Protein AF-L2GMK0-F1 (afdb_monomer_lite)

Foldseek 3Di:
DDDPPPPPVPDDPVRVVVVVVVVQCLPCVNPDPLVVLQVLLNDDLCSLLVNPVCLLHQDPPVSLVVSLVVSLVVQPCVNVVNRCSSNVSSVLSSVQNVDPVSVLQSLLSPQDLDADDLDADDQVRLLVVLQVVVVSQCSFFPDPPQDTPPPDPVSNLVCLVVTDGNHFQDDSCLVRVDDPVVNVVVCVVCVVVRVVVVVVSNVSSVVSSVSSCVRHPVNVVVVVVDDDQDPVNVVLLVVQCVVQVPPPCSLVVSQVVSCVVVVDNDDSVNSVVVVVVVVD

InterPro domains:
  IPR036869 Chaperone J-domain superfamily [G3DSA:1.10.287.110] (39-109)
  IPR036869 Chaperone J-domain superfamily [SSF46565] (40-136)
  IPR044634 J-protein Zuotin/DnaJC2 [PTHR43999] (29-223)
  IPR054076 Zuotin-like, zuotin homology domain [PF21884] (125-220)

pLDDT: mean 87.78, std 11.34, range [30.17, 97.5]

Radius of gyration: 28.59 Å; chains: 1; bounding box: 66×34×87 Å

Secondary structure (DSSP, 8-state):
-------GGG--HHHHHHHHHHHHHT-HHHHS-HHHHH-GGGS-HHHHHT-GGGTTSPPPHHHHHHHHHHHHHHH-GGGTTT--HHHHHHHHHHHHHH-HHHHHHHHHHS---PPPPSS---HHHHHHHHHHHHHHHHTTBSSSSPPPTTS-HHHHHHHHHT--B------HHHHHTS-HHHHHHHHHHTHHHHHHHHHHHHHHHHHHHHHHHHH-HHHHHHHSS--PPPHHHHHHHHHHHHHHTTSTTHHHHHHHHHHHHH-----HHHHHHHHHHTT-

Structure (mmCIF, N/CA/C/O backbone):
data_AF-L2GMK0-F1
#
_entry.id   AF-L2GMK0-F1
#
loop_
_atom_site.group_PDB
_atom_site.id
_atom_site.type_symbol
_atom_site.label_atom_id
_atom_site.label_alt_id
_atom_site.label_comp_id
_atom_site.label_asym_id
_atom_site.label_entity_id
_atom_site.label_seq_id
_atom_site.pdbx_PDB_ins_code
_atom_site.Cartn_x
_atom_site.Cartn_y
_atom_site.Cartn_z
_atom_site.occupancy
_atom_site.B_iso_or_equiv
_atom_site.auth_seq_id
_atom_site.auth_comp_id
_atom_site.auth_asym_id
_atom_site.auth_atom_id
_atom_site.pdbx_PDB_model_num
ATOM 1 N N . MET A 1 1 ? -12.214 -17.249 -12.521 1.00 31.91 1 MET A N 1
ATOM 2 C CA . MET A 1 1 ? -13.225 -17.095 -13.590 1.00 31.91 1 MET A CA 1
ATOM 3 C C . MET A 1 1 ? -12.505 -16.696 -14.863 1.00 31.91 1 MET A C 1
ATOM 5 O O . MET A 1 1 ? -11.912 -15.628 -14.902 1.00 31.91 1 MET A O 1
ATOM 9 N N . PHE A 1 2 ? -12.473 -17.593 -15.845 1.00 30.17 2 PHE A N 1
ATOM 10 C CA . PHE A 1 2 ? -11.811 -17.380 -17.129 1.00 30.17 2 PHE A CA 1
ATOM 11 C C . PHE A 1 2 ? -12.516 -16.257 -17.895 1.00 30.17 2 PHE A C 1
ATOM 13 O O . PHE A 1 2 ? -13.692 -16.379 -18.238 1.00 30.17 2 PHE A O 1
ATOM 20 N N . THR A 1 3 ? -11.812 -15.159 -18.161 1.00 33.34 3 THR A N 1
ATOM 21 C CA . THR A 1 3 ? -12.239 -14.176 -19.154 1.00 33.34 3 THR A CA 1
ATOM 22 C C . THR A 1 3 ? -12.267 -14.884 -20.506 1.00 33.34 3 THR A C 1
ATOM 24 O O . THR A 1 3 ? -11.229 -15.263 -21.045 1.00 33.34 3 THR A O 1
ATOM 27 N N . LYS A 1 4 ? -13.468 -15.138 -21.043 1.00 38.06 4 LYS A N 1
ATOM 28 C CA . LYS A 1 4 ? -13.624 -15.616 -22.420 1.00 38.06 4 LYS A CA 1
ATOM 29 C C . LYS A 1 4 ? -12.922 -14.608 -23.327 1.00 38.06 4 LYS A C 1
ATOM 31 O O . LYS A 1 4 ? -13.335 -13.453 -23.392 1.00 38.06 4 LYS A O 1
ATOM 36 N N . ILE A 1 5 ? -11.847 -15.032 -23.985 1.00 49.62 5 ILE A N 1
ATOM 37 C CA . ILE A 1 5 ? -11.197 -14.246 -25.030 1.00 49.62 5 ILE A CA 1
ATOM 38 C C . ILE A 1 5 ? -12.218 -14.160 -26.163 1.00 49.62 5 ILE A C 1
ATOM 40 O O . ILE A 1 5 ? -12.456 -15.144 -26.859 1.00 49.62 5 ILE A O 1
ATOM 44 N N . ILE A 1 6 ? -12.897 -13.019 -26.278 1.00 55.75 6 ILE A N 1
ATOM 45 C CA . ILE A 1 6 ? -13.843 -12.764 -27.362 1.00 55.75 6 ILE A CA 1
ATOM 46 C C . ILE A 1 6 ? -13.018 -12.702 -28.658 1.00 55.75 6 ILE A C 1
ATOM 48 O O . ILE A 1 6 ? -12.081 -11.902 -28.725 1.00 55.75 6 ILE A O 1
ATOM 52 N N . PRO A 1 7 ? -13.315 -13.538 -29.671 1.00 64.25 7 PRO A N 1
ATOM 53 C CA . PRO A 1 7 ? -12.694 -13.445 -30.986 1.00 64.25 7 PRO A CA 1
ATOM 54 C C . PRO A 1 7 ? -12.747 -12.010 -31.510 1.00 64.25 7 PRO A C 1
ATOM 56 O O . PRO A 1 7 ? -13.797 -11.372 -31.464 1.00 64.25 7 PRO A O 1
ATOM 59 N N . THR A 1 8 ? -11.639 -11.504 -32.051 1.00 60.53 8 THR A N 1
ATOM 60 C CA . THR A 1 8 ? -11.534 -10.127 -32.568 1.00 60.53 8 THR A CA 1
ATOM 61 C C . THR A 1 8 ? -12.573 -9.817 -33.652 1.00 60.53 8 THR A C 1
ATOM 63 O O . THR A 1 8 ? -12.930 -8.660 -33.843 1.00 60.53 8 THR A O 1
ATOM 66 N N . SER A 1 9 ? -13.085 -10.851 -34.329 1.00 65.44 9 SER A N 1
ATOM 67 C CA . SER A 1 9 ? -14.166 -10.791 -35.320 1.00 65.44 9 SER A CA 1
ATOM 68 C C . SER A 1 9 ? -15.553 -10.489 -34.737 1.00 65.44 9 SER A C 1
ATOM 70 O O . SER A 1 9 ? -16.452 -10.135 -35.493 1.00 65.44 9 SER A O 1
ATOM 72 N N . LEU A 1 10 ? -15.737 -10.620 -33.420 1.00 72.00 10 LEU A N 1
ATOM 73 C CA . LEU A 1 10 ? -16.997 -10.368 -32.709 1.00 72.00 10 LEU A CA 1
ATOM 74 C C . LEU A 1 10 ? -17.005 -9.028 -31.955 1.00 72.00 10 LEU A C 1
ATOM 76 O O . LEU A 1 10 ? -17.992 -8.702 -31.300 1.00 72.00 10 LEU A O 1
ATOM 80 N N . LEU A 1 11 ? -15.918 -8.252 -32.025 1.00 76.38 11 LEU A N 1
ATOM 81 C CA . LEU A 1 11 ? -15.830 -6.937 -31.391 1.00 76.38 11 LEU A CA 1
ATOM 82 C C . LEU A 1 11 ? -16.476 -5.870 -32.276 1.00 76.38 11 LEU A C 1
ATOM 84 O O . LEU A 1 11 ? -16.219 -5.797 -33.480 1.00 76.38 11 LEU A O 1
ATOM 88 N N . THR A 1 12 ? -17.286 -4.998 -31.676 1.00 85.06 12 THR A N 1
ATOM 89 C CA . THR A 1 12 ? -17.845 -3.861 -32.410 1.00 85.06 12 THR A CA 1
ATOM 90 C C . THR A 1 12 ? -16.741 -2.857 -32.756 1.00 85.06 12 THR A C 1
ATOM 92 O O . THR A 1 12 ? -15.691 -2.802 -32.111 1.00 85.06 12 THR A O 1
ATOM 95 N N . LYS A 1 13 ? -16.986 -1.983 -33.744 1.00 83.50 13 LYS A N 1
ATOM 96 C CA . LYS A 1 13 ? -16.078 -0.855 -34.032 1.00 83.50 13 LYS A CA 1
ATOM 97 C C . LYS A 1 13 ? -15.822 0.005 -32.785 1.00 83.50 13 LYS A C 1
ATOM 99 O O . LYS A 1 13 ? -14.707 0.479 -32.597 1.00 83.50 13 LYS A O 1
ATOM 104 N N . SER A 1 14 ? -16.831 0.161 -31.922 1.00 87.12 14 SER A N 1
ATOM 105 C CA . SER A 1 14 ? -16.699 0.882 -30.651 1.00 87.12 14 SER A CA 1
ATOM 106 C C . SER A 1 14 ? -15.738 0.178 -29.692 1.00 87.12 14 SER A C 1
ATOM 108 O O . SER A 1 14 ? -14.890 0.833 -29.091 1.00 87.12 14 SER A O 1
ATOM 110 N N . ASP A 1 15 ? -15.818 -1.148 -29.577 1.00 84.69 15 ASP A N 1
ATOM 111 C CA . ASP A 1 15 ? -14.939 -1.920 -28.690 1.00 84.69 15 ASP A CA 1
ATOM 112 C C . ASP A 1 15 ? -13.487 -1.907 -29.174 1.00 84.69 15 ASP A C 1
ATOM 114 O O . ASP A 1 15 ? -12.564 -1.782 -28.369 1.00 84.69 15 ASP A O 1
ATOM 118 N N . LEU A 1 16 ? -13.277 -1.961 -30.493 1.00 83.69 16 LEU A N 1
ATOM 119 C CA . LEU A 1 16 ? -11.952 -1.819 -31.097 1.00 83.69 16 LEU A CA 1
ATOM 120 C C . LEU A 1 16 ? -11.352 -0.434 -30.831 1.00 83.69 16 LEU A C 1
ATOM 122 O O . LEU A 1 16 ? -10.174 -0.344 -30.489 1.00 83.69 16 LEU A O 1
ATOM 126 N N . GLU A 1 17 ? -12.142 0.637 -30.938 1.00 87.69 17 GLU A N 1
ATOM 127 C CA . GLU A 1 17 ? -11.671 1.984 -30.595 1.00 87.69 17 GLU A CA 1
ATOM 128 C C . GLU A 1 17 ? -11.370 2.131 -29.101 1.00 87.69 17 GLU A C 1
ATOM 130 O O . GLU A 1 17 ? -10.315 2.649 -28.739 1.00 87.69 17 GLU A O 1
ATOM 135 N N . LYS A 1 18 ? -12.208 1.579 -28.216 1.00 86.12 18 LYS A N 1
ATOM 136 C CA . LYS A 1 18 ? -11.912 1.540 -26.773 1.00 86.12 18 LYS A CA 1
ATOM 137 C C . LYS A 1 18 ? -10.612 0.790 -26.477 1.00 86.12 18 LYS A C 1
ATOM 139 O O . LYS A 1 18 ? -9.830 1.235 -25.639 1.00 86.12 18 LYS A O 1
ATOM 144 N N . ALA A 1 19 ? -10.351 -0.323 -27.164 1.00 83.12 19 ALA A N 1
ATOM 145 C CA . ALA A 1 19 ? -9.117 -1.090 -27.005 1.00 83.12 19 ALA A CA 1
ATOM 146 C C . ALA A 1 19 ? -7.882 -0.327 -27.520 1.00 83.12 19 ALA A C 1
ATOM 148 O O . ALA A 1 19 ? -6.832 -0.334 -26.874 1.00 83.12 19 ALA A O 1
ATOM 149 N N . LYS A 1 20 ? -7.999 0.375 -28.653 1.00 86.31 20 LYS A N 1
ATOM 150 C CA . LYS A 1 20 ? -6.931 1.254 -29.153 1.00 86.31 20 LYS A CA 1
ATOM 151 C C . LYS A 1 20 ? -6.647 2.386 -28.177 1.00 86.31 20 LYS A C 1
ATOM 153 O O . LYS A 1 20 ? -5.485 2.617 -27.853 1.00 86.31 20 LYS A O 1
ATOM 158 N N . GLU A 1 21 ? -7.687 3.037 -27.666 1.00 88.44 21 GLU A N 1
ATOM 159 C CA . GLU A 1 21 ? -7.552 4.109 -26.681 1.00 88.44 21 GLU A CA 1
ATOM 160 C C . GLU A 1 21 ? -6.896 3.605 -25.392 1.00 88.44 21 GLU A C 1
ATOM 162 O O . GLU A 1 21 ? -5.974 4.227 -24.861 1.00 88.44 21 GLU A O 1
ATOM 167 N N . PHE A 1 22 ? -7.302 2.417 -24.937 1.00 85.25 22 PHE A N 1
ATOM 168 C CA . PHE A 1 22 ? -6.691 1.725 -23.809 1.00 85.25 22 PHE A CA 1
ATOM 169 C C . PHE A 1 22 ? -5.188 1.493 -24.015 1.00 85.25 22 PHE A C 1
ATOM 171 O O . PHE A 1 22 ? -4.397 1.737 -23.107 1.00 85.25 22 PHE A O 1
ATOM 178 N N . HIS A 1 23 ? -4.763 1.049 -25.197 1.00 84.75 23 HIS A N 1
ATOM 179 C CA . HIS A 1 23 ? -3.339 0.864 -25.478 1.00 84.75 23 HIS A CA 1
ATOM 180 C C . HIS A 1 23 ? -2.598 2.191 -25.672 1.00 84.75 23 HIS A C 1
ATOM 182 O O . HIS A 1 23 ? -1.443 2.306 -25.263 1.00 84.75 23 HIS A O 1
ATOM 188 N N . ARG A 1 24 ? -3.257 3.208 -26.237 1.00 88.38 24 ARG A N 1
ATOM 189 C CA . ARG A 1 24 ? -2.687 4.543 -26.452 1.00 88.38 24 ARG A CA 1
ATOM 190 C C . ARG A 1 24 ? -2.364 5.236 -25.134 1.00 88.38 24 ARG A C 1
ATOM 192 O O . ARG A 1 24 ? -1.243 5.715 -24.980 1.00 88.38 24 ARG A O 1
ATOM 199 N N . ARG A 1 25 ? -3.301 5.247 -24.178 1.00 88.81 25 ARG A N 1
ATOM 200 C CA . ARG A 1 25 ? -3.108 5.884 -22.859 1.00 88.81 25 ARG A CA 1
ATOM 201 C C . ARG A 1 25 ? -2.024 5.201 -22.015 1.00 88.81 25 ARG A C 1
ATOM 203 O O . ARG A 1 25 ? -1.433 5.832 -21.150 1.00 88.81 25 ARG A O 1
ATOM 210 N N . ARG A 1 26 ? -1.774 3.911 -22.263 1.00 89.31 26 ARG A N 1
ATOM 211 C CA . ARG A 1 26 ? -0.785 3.086 -21.544 1.00 89.31 26 ARG A CA 1
ATOM 212 C C . ARG A 1 26 ? 0.547 2.962 -22.276 1.00 89.31 26 ARG A C 1
ATOM 214 O O . ARG A 1 26 ? 1.444 2.251 -21.827 1.00 89.31 26 ARG A O 1
ATOM 221 N N . ASN A 1 27 ? 0.684 3.618 -23.425 1.00 91.88 27 ASN A N 1
ATOM 222 C CA . ASN A 1 27 ? 1.963 3.684 -24.102 1.00 91.88 27 ASN A CA 1
ATOM 223 C C . ASN A 1 27 ? 2.929 4.530 -23.259 1.00 91.88 27 ASN A C 1
ATOM 225 O O . ASN A 1 27 ? 2.618 5.668 -22.910 1.00 91.88 27 ASN A O 1
ATOM 229 N N . LEU A 1 28 ? 4.102 3.981 -22.953 1.00 93.12 28 LEU A N 1
ATOM 230 C CA . LEU A 1 28 ? 5.085 4.607 -22.072 1.00 93.12 28 LEU A CA 1
ATOM 231 C C . LEU A 1 28 ? 5.559 5.965 -22.604 1.00 93.12 28 LEU A C 1
ATOM 233 O O . LEU A 1 28 ? 5.698 6.892 -21.818 1.00 93.12 28 LEU A O 1
ATOM 237 N N . TYR A 1 29 ? 5.718 6.117 -23.922 1.00 92.56 29 TYR A N 1
ATOM 238 C CA . TYR A 1 29 ? 6.110 7.393 -24.532 1.00 92.56 29 TYR A CA 1
ATOM 239 C C . TYR A 1 29 ? 4.986 8.433 -24.566 1.00 92.56 29 TYR A C 1
ATOM 241 O O . TYR A 1 29 ? 5.267 9.610 -24.768 1.00 92.56 29 TYR A O 1
ATOM 249 N N . ASN A 1 30 ? 3.729 8.016 -24.392 1.00 92.44 30 ASN A N 1
ATOM 250 C CA . ASN A 1 30 ? 2.603 8.942 -24.267 1.00 92.44 30 ASN A CA 1
ATOM 251 C C . ASN A 1 30 ? 2.386 9.363 -22.810 1.00 92.44 30 ASN A C 1
ATOM 253 O O . ASN A 1 30 ? 1.923 10.471 -22.558 1.00 92.44 30 ASN A O 1
ATOM 257 N N . LYS A 1 31 ? 2.679 8.466 -21.862 1.00 92.81 31 LYS A N 1
ATOM 258 C CA . LYS A 1 31 ? 2.441 8.683 -20.432 1.00 92.81 31 LYS A CA 1
ATOM 259 C C . LYS A 1 31 ? 3.599 9.400 -19.733 1.00 92.81 31 LYS A C 1
ATOM 261 O O . LYS A 1 31 ? 3.350 10.148 -18.792 1.00 92.81 31 LYS A O 1
ATOM 266 N N . TYR A 1 32 ? 4.833 9.172 -20.176 1.00 93.19 32 TYR A N 1
ATOM 267 C CA . TYR A 1 32 ? 6.042 9.662 -19.517 1.00 93.19 32 TYR A CA 1
ATOM 268 C C . TYR A 1 32 ? 6.942 10.432 -20.485 1.00 93.19 32 TYR A C 1
ATOM 270 O O . TYR A 1 32 ? 7.052 10.089 -21.666 1.00 93.19 32 TYR A O 1
ATOM 278 N N . THR A 1 33 ? 7.624 11.454 -19.968 1.00 92.19 33 THR A N 1
ATOM 279 C CA . THR A 1 33 ? 8.713 12.127 -20.690 1.00 92.19 33 THR A CA 1
ATOM 280 C C . THR A 1 33 ? 9.947 11.225 -20.767 1.00 92.19 33 THR A C 1
ATOM 282 O O . THR A 1 33 ? 10.064 10.245 -20.033 1.00 92.19 33 THR A O 1
ATOM 285 N N . LEU A 1 34 ? 10.898 11.541 -21.651 1.00 89.31 34 LEU A N 1
ATOM 286 C CA . LEU A 1 34 ? 12.135 10.756 -21.761 1.00 89.31 34 LEU A CA 1
ATOM 287 C C . LEU A 1 34 ? 12.944 10.765 -20.456 1.00 89.31 34 LEU A C 1
ATOM 289 O O . LEU A 1 34 ? 13.387 9.706 -20.035 1.00 89.31 34 LEU A O 1
ATOM 293 N N . GLU A 1 35 ? 13.036 11.913 -19.785 1.00 89.31 35 GLU A N 1
ATOM 294 C CA . GLU A 1 35 ? 13.700 12.050 -18.479 1.00 89.31 35 GLU A CA 1
ATOM 295 C C . GLU A 1 35 ? 13.017 11.199 -17.398 1.00 89.31 35 GLU A C 1
ATOM 297 O O . GLU A 1 35 ? 13.671 10.543 -16.594 1.00 89.31 35 GLU A O 1
ATOM 302 N N . GLN A 1 36 ? 11.681 11.140 -17.399 1.00 91.81 36 GLN A N 1
ATOM 303 C CA . GLN A 1 36 ? 10.942 10.275 -16.476 1.00 91.81 36 GLN A CA 1
ATOM 304 C C . GLN A 1 36 ? 11.173 8.788 -16.765 1.00 91.81 36 GLN A C 1
ATOM 306 O O . GLN A 1 36 ? 11.159 7.987 -15.837 1.00 91.81 36 GLN A O 1
ATOM 311 N N . LEU A 1 37 ? 11.390 8.416 -18.031 1.00 92.69 37 LEU A N 1
ATOM 312 C CA . LEU A 1 37 ? 11.700 7.040 -18.431 1.00 92.69 37 LEU A CA 1
ATOM 313 C C . LEU A 1 37 ? 13.106 6.582 -18.028 1.00 92.69 37 LEU A C 1
ATOM 315 O O . LEU A 1 37 ? 13.359 5.378 -18.037 1.00 92.69 37 LEU A O 1
ATOM 319 N N . GLU A 1 38 ? 13.999 7.499 -17.665 1.00 89.31 38 GLU A N 1
ATOM 320 C CA . GLU A 1 38 ? 15.308 7.159 -17.099 1.00 89.31 38 GLU A CA 1
ATOM 321 C C . GLU A 1 38 ? 15.192 6.764 -15.619 1.00 89.31 38 GLU A C 1
ATOM 323 O O . GLU A 1 38 ? 15.876 5.844 -15.165 1.00 89.31 38 GLU A O 1
ATOM 328 N N . ASP A 1 39 ? 14.267 7.386 -14.882 1.00 90.31 39 ASP A N 1
ATOM 329 C CA . ASP A 1 39 ? 13.980 7.056 -13.486 1.00 90.31 39 ASP A CA 1
ATOM 330 C C . ASP A 1 39 ? 12.896 5.975 -13.369 1.00 90.31 39 ASP A C 1
ATOM 332 O O . ASP A 1 39 ? 11.702 6.226 -13.172 1.00 90.31 39 ASP A O 1
ATOM 336 N N . TRP A 1 40 ? 13.344 4.725 -13.454 1.00 90.56 40 TRP A N 1
ATOM 337 C CA . TRP A 1 40 ? 12.476 3.553 -13.380 1.00 90.56 40 TRP A CA 1
ATOM 338 C C . TRP A 1 40 ? 11.682 3.459 -12.064 1.00 90.56 40 TRP A C 1
ATOM 340 O O . TRP A 1 40 ? 10.613 2.845 -12.045 1.00 90.56 40 TRP A O 1
ATOM 350 N N . THR A 1 41 ? 12.158 4.083 -10.978 1.00 88.50 41 THR A N 1
ATOM 351 C CA . THR A 1 41 ? 11.504 4.031 -9.659 1.00 88.50 41 THR A CA 1
ATOM 352 C C . THR A 1 41 ? 10.180 4.789 -9.619 1.00 88.50 41 THR A C 1
ATOM 354 O O . THR A 1 41 ? 9.372 4.561 -8.724 1.00 88.50 41 THR A O 1
ATOM 357 N N . LYS A 1 42 ? 9.920 5.657 -10.603 1.00 88.69 42 LYS A N 1
ATOM 358 C CA . LYS A 1 42 ? 8.665 6.412 -10.740 1.00 88.69 42 LYS A CA 1
ATOM 359 C C . LYS A 1 42 ? 7.660 5.750 -11.681 1.00 88.69 42 LYS A C 1
ATOM 361 O O . LYS A 1 42 ? 6.575 6.289 -11.909 1.00 88.69 42 LYS A O 1
ATOM 366 N N . ILE A 1 43 ? 8.000 4.590 -12.240 1.00 92.25 43 ILE A N 1
ATOM 367 C CA . ILE A 1 43 ? 7.193 3.922 -13.260 1.00 92.25 43 ILE A CA 1
ATOM 368 C C . ILE A 1 43 ? 6.512 2.693 -12.675 1.00 92.25 43 ILE A C 1
ATOM 370 O O . ILE A 1 43 ? 7.131 1.858 -12.015 1.00 92.25 43 ILE A O 1
ATOM 374 N N . ASP A 1 44 ? 5.217 2.569 -12.958 1.00 93.00 44 ASP A N 1
ATOM 375 C CA . ASP A 1 44 ? 4.452 1.381 -12.605 1.00 93.00 44 ASP A CA 1
ATOM 376 C C . ASP A 1 44 ? 4.795 0.237 -13.573 1.00 93.00 44 ASP A C 1
ATOM 378 O O . ASP A 1 44 ? 4.378 0.221 -14.735 1.00 93.00 44 ASP A O 1
ATOM 382 N N . LEU A 1 45 ? 5.595 -0.716 -13.093 1.00 94.69 45 LEU A N 1
ATOM 383 C CA . LEU A 1 45 ? 6.110 -1.842 -13.870 1.00 94.69 45 LEU A CA 1
ATOM 384 C C . LEU A 1 45 ? 5.016 -2.865 -14.197 1.00 94.69 45 LEU A C 1
ATOM 386 O O . LEU A 1 45 ? 5.089 -3.515 -15.243 1.00 94.69 45 LEU A O 1
ATOM 390 N N . TYR A 1 46 ? 3.982 -2.982 -13.355 1.00 94.94 46 TYR A N 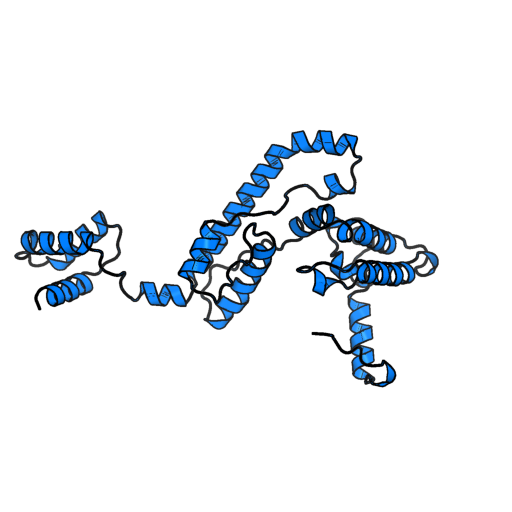1
ATOM 391 C CA . TYR A 1 46 ? 2.814 -3.800 -13.685 1.00 94.94 46 TYR A CA 1
ATOM 392 C C . TYR A 1 46 ? 2.063 -3.172 -14.846 1.00 94.94 46 TYR A C 1
ATOM 394 O O . TYR A 1 46 ? 1.718 -3.864 -15.803 1.00 94.94 46 TYR A O 1
ATOM 402 N N . GLU A 1 47 ? 1.865 -1.854 -14.804 1.00 93.62 47 GLU A N 1
ATOM 403 C CA . GLU A 1 47 ? 1.204 -1.150 -15.894 1.00 93.62 47 GLU A CA 1
ATOM 404 C C . GLU A 1 47 ? 2.022 -1.211 -17.192 1.00 93.62 47 GLU A C 1
ATOM 406 O O . GLU A 1 47 ? 1.467 -1.477 -18.262 1.00 93.62 47 GLU A O 1
ATOM 411 N N . ALA A 1 48 ? 3.348 -1.060 -17.102 1.00 94.44 48 ALA A N 1
ATOM 412 C CA . ALA A 1 48 ? 4.254 -1.162 -18.245 1.00 94.44 48 ALA A CA 1
ATOM 413 C C . ALA A 1 48 ? 4.099 -2.495 -19.005 1.00 94.44 48 ALA A C 1
ATOM 415 O O . ALA A 1 48 ? 4.176 -2.513 -20.241 1.00 94.44 48 ALA A O 1
ATOM 416 N N . LEU A 1 49 ? 3.819 -3.589 -18.286 1.00 95.50 49 LEU A N 1
ATOM 417 C CA . LEU A 1 49 ? 3.593 -4.925 -18.845 1.00 95.50 49 LEU A CA 1
ATOM 418 C C . LEU A 1 49 ? 2.115 -5.304 -19.044 1.00 95.50 49 LEU A C 1
ATOM 420 O O . LEU A 1 49 ? 1.847 -6.375 -19.579 1.00 95.50 49 LEU A O 1
ATOM 424 N N . ASP A 1 50 ? 1.163 -4.434 -18.696 1.00 93.38 50 ASP A N 1
ATOM 425 C CA . ASP A 1 50 ? -0.280 -4.739 -18.658 1.00 93.38 50 ASP A CA 1
ATOM 426 C C . ASP A 1 50 ? -0.642 -5.917 -17.723 1.00 93.38 50 ASP A C 1
ATOM 428 O O . ASP A 1 50 ? -1.466 -6.769 -18.055 1.00 93.38 50 ASP A O 1
ATOM 432 N N . LEU A 1 51 ? -0.013 -5.964 -16.545 1.00 94.81 51 LEU A N 1
ATOM 433 C CA . LEU A 1 51 ? -0.172 -7.003 -15.518 1.00 94.81 51 LEU A CA 1
ATOM 434 C C . LEU A 1 51 ? -0.788 -6.474 -14.209 1.00 94.81 51 LEU A C 1
ATOM 436 O O . LEU A 1 51 ? -0.601 -7.073 -13.152 1.00 94.81 51 LEU A O 1
ATOM 440 N N . ASP A 1 52 ? -1.544 -5.374 -14.251 1.00 91.31 52 ASP A N 1
ATOM 441 C CA . ASP A 1 52 ? -2.122 -4.715 -13.065 1.00 91.31 52 ASP A CA 1
ATOM 442 C C . ASP A 1 52 ? -2.987 -5.678 -12.230 1.00 91.31 52 ASP A C 1
ATOM 444 O O . ASP A 1 52 ? -2.996 -5.624 -11.002 1.00 91.31 52 ASP A O 1
ATOM 448 N N . CYS A 1 53 ? -3.680 -6.604 -12.901 1.00 91.00 53 CYS A N 1
ATOM 449 C CA . CYS A 1 53 ? -4.563 -7.595 -12.283 1.00 91.00 53 CYS A CA 1
ATOM 450 C C . CYS A 1 53 ? -3.842 -8.679 -11.470 1.00 91.00 53 CYS A C 1
ATOM 452 O O . CYS A 1 53 ? -4.513 -9.468 -10.794 1.00 91.00 53 CYS A O 1
ATOM 454 N N . TYR A 1 54 ? -2.512 -8.731 -11.571 1.00 92.81 54 TYR A N 1
ATOM 455 C CA . TYR A 1 54 ? -1.666 -9.639 -10.818 1.00 92.81 54 TYR A CA 1
ATOM 456 C C . TYR A 1 54 ? -0.978 -8.969 -9.638 1.00 92.81 54 TYR A C 1
ATOM 458 O O . TYR A 1 54 ? -0.230 -9.651 -8.960 1.00 92.81 54 TYR A O 1
ATOM 466 N N . ARG A 1 55 ? -1.195 -7.682 -9.343 1.00 88.56 55 ARG A N 1
ATOM 467 C CA . ARG A 1 55 ? -0.504 -7.009 -8.227 1.00 88.56 55 ARG A CA 1
ATOM 468 C C . ARG A 1 55 ? -0.661 -7.752 -6.894 1.00 88.56 55 ARG A C 1
ATOM 470 O O . ARG A 1 55 ? 0.303 -7.877 -6.149 1.00 88.56 55 ARG A O 1
ATOM 477 N N . ASP A 1 56 ? -1.847 -8.296 -6.653 1.00 83.31 56 ASP A N 1
ATOM 478 C CA . ASP A 1 56 ? -2.247 -9.058 -5.468 1.00 83.31 56 ASP A CA 1
ATOM 479 C C . ASP A 1 56 ? -2.106 -10.586 -5.629 1.00 83.31 56 ASP A C 1
ATOM 481 O O . ASP A 1 56 ? -2.468 -11.338 -4.724 1.00 83.31 56 ASP A O 1
ATOM 485 N N . LYS A 1 57 ? -1.607 -11.064 -6.777 1.00 88.38 57 LYS A N 1
ATOM 486 C CA . LYS A 1 57 ? -1.568 -12.488 -7.149 1.00 88.38 57 LYS A CA 1
ATOM 487 C C . LYS A 1 57 ? -0.202 -12.905 -7.670 1.00 88.38 57 LYS A C 1
ATOM 489 O O . LYS A 1 57 ? 0.609 -12.097 -8.124 1.00 88.38 57 LYS A O 1
ATOM 494 N N . ASP A 1 58 ? 0.033 -14.205 -7.688 1.00 90.88 58 ASP A N 1
ATOM 495 C CA . ASP A 1 58 ? 1.191 -14.750 -8.381 1.00 90.88 58 ASP A CA 1
ATOM 496 C C . ASP A 1 58 ? 1.031 -14.557 -9.893 1.00 90.88 58 ASP A C 1
ATOM 498 O O . ASP A 1 58 ? -0.032 -14.826 -10.456 1.00 90.88 58 ASP A O 1
ATOM 502 N N . ILE A 1 59 ? 2.083 -14.056 -10.545 1.00 94.38 59 ILE A N 1
ATOM 503 C CA . ILE A 1 59 ? 2.130 -13.921 -12.003 1.00 94.38 59 ILE A CA 1
ATOM 504 C C . ILE A 1 59 ? 2.617 -15.263 -12.557 1.00 94.38 59 ILE A C 1
ATOM 506 O O . ILE A 1 59 ? 3.738 -15.663 -12.241 1.00 94.38 59 ILE A O 1
ATOM 510 N N . PRO A 1 60 ? 1.835 -15.964 -13.395 1.00 95.81 60 PRO A N 1
ATOM 511 C CA . PRO A 1 60 ? 2.328 -17.159 -14.062 1.00 95.81 60 PRO A CA 1
ATOM 512 C C . PRO A 1 60 ? 3.486 -16.809 -15.002 1.00 95.81 60 PRO A C 1
ATOM 514 O O . PRO A 1 60 ? 3.381 -15.874 -15.797 1.00 95.81 60 PRO A O 1
ATOM 517 N N . GLU A 1 61 ? 4.557 -17.600 -14.968 1.00 94.81 61 GLU A N 1
ATOM 518 C CA . GLU A 1 61 ? 5.771 -17.365 -15.764 1.00 94.81 61 GLU A CA 1
ATOM 519 C C . GLU A 1 61 ? 5.471 -17.220 -17.267 1.00 94.81 61 GLU A C 1
ATOM 521 O O . GLU A 1 61 ? 5.965 -16.314 -17.934 1.00 94.81 61 GLU A O 1
ATOM 526 N N . THR A 1 62 ? 4.568 -18.046 -17.801 1.00 96.44 62 THR A N 1
ATOM 527 C CA . THR A 1 62 ? 4.140 -17.985 -19.209 1.00 96.44 62 THR A CA 1
ATOM 528 C C . THR A 1 62 ? 3.467 -16.659 -19.570 1.00 96.44 62 THR A C 1
ATOM 530 O O . THR A 1 62 ? 3.668 -16.136 -20.668 1.00 96.44 62 THR A O 1
ATOM 533 N N . ILE A 1 63 ? 2.686 -16.092 -18.646 1.00 96.88 63 ILE A N 1
ATOM 534 C CA . ILE A 1 63 ? 2.018 -14.800 -18.820 1.00 96.88 63 ILE A CA 1
ATOM 535 C C . ILE A 1 63 ? 3.044 -13.668 -18.784 1.00 96.88 63 ILE A C 1
ATOM 537 O O . ILE A 1 63 ? 2.991 -12.784 -19.642 1.00 96.88 63 ILE A O 1
ATOM 541 N N . LEU A 1 64 ? 3.998 -13.718 -17.849 1.00 96.50 64 LEU A N 1
ATOM 542 C CA . LEU A 1 64 ? 5.078 -12.736 -17.763 1.00 96.50 64 LEU A CA 1
ATOM 543 C C . LEU A 1 64 ? 5.919 -12.727 -19.046 1.00 96.50 64 LEU A C 1
ATOM 545 O O . LEU A 1 64 ? 6.075 -11.677 -19.670 1.00 96.50 64 LEU A O 1
ATOM 549 N N . GLN A 1 65 ? 6.384 -13.895 -19.492 1.00 96.62 65 GLN A N 1
ATOM 550 C CA . GLN A 1 65 ? 7.183 -14.039 -20.712 1.00 96.62 65 GLN A CA 1
ATOM 551 C C . GLN A 1 65 ? 6.439 -13.534 -21.952 1.00 96.62 65 GLN A C 1
ATOM 553 O O . GLN A 1 65 ? 7.008 -12.818 -22.781 1.00 96.62 65 GLN A O 1
ATOM 558 N N . TYR A 1 66 ? 5.149 -13.859 -22.076 1.00 97.38 66 TYR A N 1
ATOM 559 C CA . TYR A 1 66 ? 4.317 -13.361 -23.168 1.00 97.38 66 TYR A CA 1
ATOM 560 C C . TYR A 1 66 ? 4.201 -11.829 -23.150 1.00 97.38 66 TYR A C 1
ATOM 562 O O . TYR A 1 66 ? 4.413 -11.182 -24.182 1.00 97.38 66 TYR A O 1
ATOM 570 N N . ALA A 1 67 ? 3.903 -11.241 -21.987 1.00 96.81 67 ALA A N 1
ATOM 571 C CA . ALA A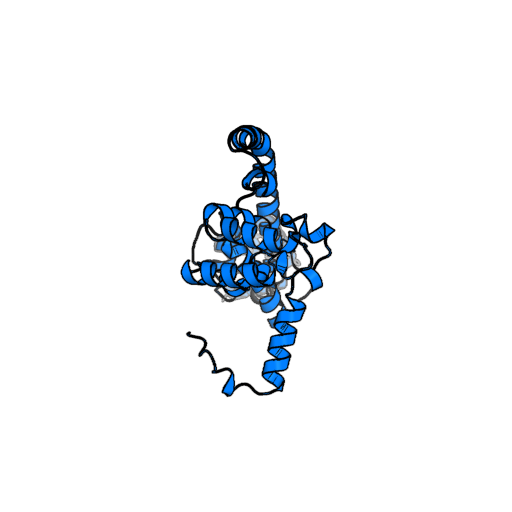 1 67 ? 3.773 -9.795 -21.821 1.00 96.81 67 ALA A CA 1
ATOM 572 C C . ALA A 1 67 ? 5.084 -9.068 -22.157 1.00 96.81 67 ALA A C 1
ATOM 574 O O . ALA A 1 67 ? 5.089 -8.127 -22.958 1.00 96.81 67 ALA A O 1
ATOM 575 N N . VAL A 1 68 ? 6.206 -9.556 -21.623 1.00 97.50 68 VAL A N 1
ATOM 576 C CA . VAL A 1 68 ? 7.544 -9.017 -21.885 1.00 97.50 68 VAL A CA 1
ATOM 577 C C . VAL A 1 68 ? 7.896 -9.113 -23.362 1.00 97.50 68 VAL A C 1
ATOM 579 O O . VAL A 1 68 ? 8.339 -8.119 -23.937 1.00 97.50 68 VAL A O 1
ATOM 582 N N . LYS A 1 69 ? 7.684 -10.266 -24.008 1.00 97.31 69 LYS A N 1
ATOM 583 C CA . LYS A 1 69 ? 7.967 -10.446 -25.441 1.00 97.31 69 LYS A CA 1
ATOM 584 C C . LYS A 1 69 ? 7.170 -9.455 -26.285 1.00 97.31 69 LYS A C 1
ATOM 586 O O . LYS A 1 69 ? 7.740 -8.774 -27.139 1.00 97.31 69 LYS A O 1
ATOM 591 N N . LYS A 1 70 ? 5.867 -9.334 -26.013 1.00 95.56 70 LYS A N 1
ATOM 592 C CA . LYS A 1 70 ? 4.973 -8.407 -26.714 1.00 95.56 70 LYS A CA 1
ATOM 593 C C . LYS A 1 70 ? 5.433 -6.956 -26.547 1.00 95.56 70 LYS A C 1
ATOM 595 O O . LYS A 1 70 ? 5.586 -6.250 -27.538 1.00 95.56 70 LYS A O 1
ATOM 600 N N . LYS A 1 71 ? 5.699 -6.514 -25.313 1.00 95.56 71 LYS A N 1
ATOM 601 C CA . LYS A 1 71 ? 6.125 -5.135 -25.018 1.00 95.56 71 LYS A CA 1
ATOM 602 C C . LYS A 1 71 ? 7.535 -4.832 -25.526 1.00 95.56 71 LYS A C 1
ATOM 604 O O . LYS A 1 71 ? 7.766 -3.737 -26.028 1.00 95.56 71 LYS A O 1
ATOM 609 N N . SER A 1 72 ? 8.448 -5.802 -25.474 1.00 96.12 72 SER A N 1
ATOM 610 C CA . SER A 1 72 ? 9.808 -5.678 -26.014 1.00 96.12 72 SER A CA 1
ATOM 611 C C . SER A 1 72 ? 9.788 -5.445 -27.523 1.00 96.12 72 SER A C 1
ATOM 613 O O . SER A 1 72 ? 10.510 -4.582 -28.006 1.00 96.12 72 SER A O 1
ATOM 615 N N . ALA A 1 73 ? 8.933 -6.159 -28.264 1.00 94.94 73 ALA A N 1
ATOM 616 C CA . ALA A 1 73 ? 8.760 -5.940 -29.700 1.00 94.94 73 ALA A CA 1
ATOM 617 C C . ALA A 1 73 ? 8.180 -4.546 -30.005 1.00 94.94 73 ALA A C 1
ATOM 619 O O . ALA A 1 73 ? 8.646 -3.864 -30.919 1.00 94.94 73 ALA A O 1
ATOM 620 N N . THR A 1 74 ? 7.204 -4.094 -29.208 1.00 93.25 74 THR A N 1
ATOM 621 C CA . THR A 1 74 ? 6.614 -2.753 -29.343 1.00 93.25 74 THR A CA 1
ATOM 622 C C . THR A 1 74 ? 7.637 -1.644 -29.105 1.00 93.25 74 THR A C 1
ATOM 624 O O . THR A 1 74 ? 7.711 -0.707 -29.896 1.00 93.25 74 THR A O 1
ATOM 627 N N . TYR A 1 75 ? 8.430 -1.736 -28.034 1.00 95.19 75 TYR A N 1
ATOM 628 C CA . TYR A 1 75 ? 9.379 -0.690 -27.636 1.00 95.19 75 TYR A CA 1
ATOM 629 C C . TYR A 1 75 ? 10.792 -0.883 -28.189 1.00 95.19 75 TYR A C 1
ATOM 631 O O . TYR A 1 75 ? 11.688 -0.123 -27.836 1.00 95.19 75 TYR A O 1
ATOM 639 N N . HIS A 1 76 ? 11.008 -1.861 -29.072 1.00 92.94 76 HIS A N 1
ATOM 640 C CA . HIS A 1 76 ? 12.326 -2.115 -29.642 1.00 92.94 76 HIS A CA 1
ATOM 641 C C . HIS A 1 76 ? 12.891 -0.849 -30.324 1.00 92.94 76 HIS A C 1
ATOM 643 O O . HIS A 1 76 ? 12.138 -0.160 -31.029 1.00 92.94 76 HIS A O 1
ATOM 649 N N . PRO A 1 77 ? 14.195 -0.535 -30.177 1.00 92.38 77 PRO A N 1
ATOM 650 C CA . PRO A 1 77 ? 14.778 0.697 -30.717 1.00 92.38 77 PRO A CA 1
ATOM 651 C C . PRO A 1 77 ? 14.613 0.850 -32.233 1.00 92.38 77 PRO A C 1
ATOM 653 O O . PRO A 1 77 ? 14.418 1.965 -32.718 1.00 92.38 77 PRO A O 1
ATOM 656 N N . THR A 1 78 ? 14.608 -0.261 -32.982 1.00 92.62 78 THR A N 1
ATOM 657 C CA . THR A 1 78 ? 14.383 -0.254 -34.444 1.00 92.62 78 THR A CA 1
ATOM 658 C C . THR A 1 78 ? 13.034 0.347 -34.820 1.00 92.62 78 THR A C 1
ATOM 660 O O . THR A 1 78 ? 12.926 1.042 -35.823 1.00 92.62 78 THR A O 1
ATOM 663 N N . ASN A 1 79 ? 12.012 0.121 -33.994 1.00 89.25 79 ASN A N 1
ATOM 664 C CA . ASN A 1 79 ? 10.642 0.551 -34.262 1.00 89.25 79 ASN A CA 1
ATOM 665 C C . ASN A 1 79 ? 10.372 1.963 -33.718 1.00 89.25 79 ASN A C 1
ATOM 667 O O . ASN A 1 79 ? 9.374 2.583 -34.072 1.00 89.25 79 ASN A O 1
ATOM 671 N N . ASN A 1 80 ? 11.264 2.489 -32.870 1.00 88.12 80 ASN A N 1
ATOM 672 C CA . ASN A 1 80 ? 11.057 3.722 -32.108 1.00 88.12 80 ASN A CA 1
ATOM 673 C C . ASN A 1 80 ? 12.146 4.771 -32.361 1.00 88.12 80 ASN A C 1
ATOM 675 O O . ASN A 1 80 ? 12.507 5.525 -31.458 1.00 88.12 80 ASN A O 1
ATOM 679 N N . LYS A 1 81 ? 12.668 4.842 -33.594 1.00 87.69 81 LYS A N 1
ATOM 680 C CA . LYS A 1 81 ? 13.674 5.840 -34.012 1.00 87.69 81 LYS A CA 1
ATOM 681 C C . LYS A 1 81 ? 14.917 5.849 -33.105 1.00 87.69 81 LYS A C 1
ATOM 683 O O . LYS A 1 81 ? 15.436 6.907 -32.767 1.00 87.69 81 LYS A O 1
ATOM 688 N N . GLY A 1 82 ? 15.345 4.674 -32.648 1.00 84.56 82 GLY A N 1
ATOM 689 C CA . GLY A 1 82 ? 16.500 4.514 -31.765 1.00 84.56 82 GLY A CA 1
ATOM 690 C C . GLY A 1 82 ? 16.242 4.806 -30.283 1.00 84.56 82 GLY A C 1
ATOM 691 O O . GLY A 1 82 ? 17.161 4.641 -29.486 1.00 84.56 82 GLY A O 1
ATOM 692 N N . ARG A 1 83 ? 15.024 5.193 -29.872 1.00 89.00 83 ARG A N 1
ATOM 693 C CA . ARG A 1 83 ? 14.698 5.404 -28.451 1.00 89.00 83 ARG A CA 1
ATOM 694 C C . ARG A 1 83 ? 14.720 4.071 -27.699 1.00 89.00 83 ARG A C 1
ATOM 696 O O . ARG A 1 83 ? 14.052 3.127 -28.107 1.00 89.00 83 ARG A O 1
ATOM 703 N N . GLN A 1 84 ? 15.452 4.020 -26.584 1.00 93.00 84 GLN A N 1
ATOM 704 C CA . GLN A 1 84 ? 15.675 2.778 -25.821 1.00 93.00 84 GLN A CA 1
ATOM 705 C C . GLN A 1 84 ? 15.058 2.795 -24.415 1.00 93.00 84 GLN A C 1
ATOM 707 O O . GLN A 1 84 ? 14.844 1.736 -23.837 1.00 93.00 84 GLN A O 1
ATOM 712 N N . ALA A 1 85 ? 14.718 3.971 -23.874 1.00 93.88 85 ALA A N 1
ATOM 713 C CA . ALA A 1 85 ? 14.289 4.111 -22.479 1.00 93.88 85 ALA A CA 1
ATOM 714 C C . ALA A 1 85 ? 13.106 3.189 -22.110 1.00 93.88 85 ALA A C 1
ATOM 716 O O . ALA A 1 85 ? 13.205 2.388 -21.185 1.00 93.88 85 ALA A O 1
ATOM 717 N N . ALA A 1 86 ? 12.027 3.186 -22.904 1.00 94.38 86 ALA A N 1
ATOM 718 C CA . ALA A 1 86 ? 10.878 2.304 -22.673 1.00 94.38 86 ALA A CA 1
ATOM 719 C C . ALA A 1 86 ? 11.228 0.806 -22.789 1.00 94.38 86 ALA A C 1
ATOM 721 O O . ALA A 1 86 ? 10.670 -0.018 -22.064 1.00 94.38 86 ALA A O 1
ATOM 722 N N . PHE A 1 87 ? 12.168 0.441 -23.666 1.00 95.38 87 PHE A N 1
ATOM 723 C CA . PHE A 1 87 ? 12.654 -0.934 -23.782 1.00 95.38 87 PHE A CA 1
ATOM 724 C C . PHE A 1 87 ? 13.395 -1.376 -22.514 1.00 95.38 87 PHE A C 1
ATOM 726 O O . PHE A 1 87 ? 13.156 -2.476 -22.015 1.00 95.38 87 PHE A O 1
ATOM 733 N N . PHE A 1 88 ? 14.236 -0.508 -21.946 1.00 95.25 88 PHE A N 1
ATOM 734 C CA . PHE A 1 88 ? 14.919 -0.788 -20.683 1.00 95.25 88 PHE A CA 1
ATOM 735 C C . PHE A 1 88 ? 13.951 -0.910 -19.505 1.00 95.25 88 PHE A C 1
ATOM 737 O O . PHE A 1 88 ? 14.136 -1.798 -18.675 1.00 95.25 88 PHE A O 1
ATOM 744 N N . ILE A 1 89 ? 12.869 -0.125 -19.474 1.00 96.62 89 ILE A N 1
ATOM 745 C CA . ILE A 1 89 ? 11.794 -0.293 -18.484 1.00 96.62 89 ILE A CA 1
ATOM 746 C C . ILE A 1 89 ? 11.145 -1.677 -18.586 1.00 96.62 89 ILE A C 1
ATOM 748 O O . ILE A 1 89 ? 10.966 -2.343 -17.568 1.00 96.62 89 ILE A O 1
ATOM 752 N N . VAL A 1 90 ? 10.847 -2.157 -19.798 1.00 96.88 90 VAL A N 1
ATOM 753 C CA . VAL A 1 90 ? 10.299 -3.512 -19.998 1.00 96.88 90 VAL A CA 1
ATOM 754 C C . VAL A 1 90 ? 11.267 -4.586 -19.502 1.00 96.88 90 VAL A C 1
ATOM 756 O O . VAL A 1 90 ? 10.852 -5.512 -18.807 1.00 96.88 90 VAL A O 1
ATOM 759 N N . LYS A 1 91 ? 12.559 -4.458 -19.823 1.00 96.12 91 LYS A N 1
ATOM 760 C CA . LYS A 1 91 ? 13.594 -5.408 -19.383 1.00 96.12 91 LYS A CA 1
ATOM 761 C C . LYS A 1 91 ? 13.800 -5.383 -17.871 1.00 96.12 91 LYS A C 1
ATOM 763 O O . LYS A 1 91 ? 13.994 -6.424 -17.253 1.00 96.12 91 LYS A O 1
ATOM 768 N N . ARG A 1 92 ? 13.693 -4.209 -17.251 1.00 95.25 92 ARG A N 1
ATOM 769 C CA . ARG A 1 92 ? 13.703 -4.076 -15.794 1.00 95.25 92 ARG A CA 1
ATOM 770 C C . ARG A 1 92 ? 12.486 -4.755 -15.167 1.00 95.25 92 ARG A C 1
ATOM 772 O O . ARG A 1 92 ? 12.647 -5.506 -14.209 1.00 95.25 92 ARG A O 1
ATOM 779 N N . ALA A 1 93 ? 11.293 -4.511 -15.709 1.00 96.31 93 ALA A N 1
ATOM 780 C CA . ALA A 1 93 ? 10.055 -5.116 -15.228 1.00 96.31 93 ALA A CA 1
ATOM 781 C C . ALA A 1 93 ? 10.121 -6.651 -15.273 1.00 96.31 93 ALA A C 1
ATOM 783 O O . ALA A 1 93 ? 9.713 -7.299 -14.315 1.00 96.31 93 ALA A O 1
ATOM 784 N N . GLU A 1 94 ? 10.705 -7.224 -16.330 1.00 96.88 94 GLU A N 1
ATOM 785 C CA . GLU A 1 94 ? 10.977 -8.664 -16.441 1.00 96.88 94 GLU A CA 1
ATOM 786 C C . GLU A 1 94 ? 11.810 -9.186 -15.257 1.00 96.88 94 GLU A C 1
ATOM 788 O O . GLU A 1 94 ? 11.407 -10.137 -14.590 1.00 96.88 94 GLU A O 1
ATOM 793 N N . VAL A 1 95 ? 12.935 -8.538 -14.937 1.00 95.19 95 VAL A N 1
ATOM 794 C CA . VAL A 1 95 ? 13.823 -8.957 -13.835 1.00 95.19 95 VAL A CA 1
ATOM 795 C C . VAL A 1 95 ? 13.159 -8.795 -12.464 1.00 95.19 95 VAL A C 1
ATOM 797 O O . VAL A 1 95 ? 13.288 -9.663 -11.602 1.00 95.19 95 VAL A O 1
ATOM 800 N N . ILE A 1 96 ? 12.455 -7.684 -12.241 1.00 95.19 96 ILE A N 1
ATOM 801 C CA . ILE A 1 96 ? 11.852 -7.388 -10.936 1.00 95.19 96 ILE A CA 1
ATOM 802 C C . ILE A 1 96 ? 10.636 -8.279 -10.678 1.00 95.19 96 ILE A C 1
ATOM 804 O O . ILE A 1 96 ? 10.532 -8.851 -9.594 1.00 95.19 96 ILE A O 1
ATOM 808 N N . LEU A 1 97 ? 9.731 -8.422 -11.651 1.00 95.50 97 LEU A N 1
ATOM 809 C CA . LEU A 1 97 ? 8.468 -9.140 -11.455 1.00 95.50 97 LEU A CA 1
ATOM 810 C C . LEU A 1 97 ? 8.606 -10.668 -11.538 1.00 95.50 97 LEU A C 1
ATOM 812 O O . LEU A 1 97 ? 7.740 -11.363 -11.010 1.00 95.50 97 LEU A O 1
ATOM 816 N N . SER A 1 98 ? 9.680 -11.194 -12.140 1.00 95.25 98 SER A N 1
ATOM 817 C CA . SER A 1 98 ? 9.964 -12.643 -12.175 1.00 95.25 98 SER A CA 1
ATOM 818 C C . SER A 1 98 ? 10.456 -13.197 -10.836 1.00 95.25 98 SER A C 1
ATOM 820 O O . SER A 1 98 ? 10.241 -14.366 -10.526 1.00 95.25 98 SER A O 1
ATOM 822 N N . SER A 1 99 ? 11.110 -12.373 -10.013 1.00 93.25 99 SER A N 1
ATOM 823 C CA . SER A 1 99 ? 11.664 -12.794 -8.725 1.00 93.25 99 SER A CA 1
ATOM 824 C C . SER A 1 99 ? 10.758 -12.356 -7.575 1.00 93.25 99 SER A C 1
ATOM 826 O O . SER A 1 99 ? 10.638 -11.154 -7.329 1.00 93.25 99 SER A O 1
ATOM 828 N N . PRO A 1 100 ? 10.193 -13.285 -6.776 1.00 91.62 100 PRO A N 1
ATOM 829 C CA . PRO A 1 100 ? 9.357 -12.930 -5.627 1.00 91.62 100 PRO A CA 1
ATOM 830 C C . PRO A 1 100 ? 10.060 -11.998 -4.633 1.00 91.62 100 PRO A C 1
ATOM 832 O O . PRO A 1 100 ? 9.441 -11.105 -4.061 1.00 91.62 100 PRO A O 1
ATOM 835 N N . LYS A 1 101 ? 11.378 -12.165 -4.454 1.00 90.06 101 LYS A N 1
ATOM 836 C CA . LYS A 1 101 ? 12.188 -11.311 -3.575 1.00 90.06 101 LYS A CA 1
ATOM 837 C C . LYS A 1 101 ? 12.251 -9.873 -4.090 1.00 90.06 101 LYS A C 1
ATOM 839 O O . LYS A 1 101 ? 12.098 -8.939 -3.309 1.00 90.06 101 LYS A O 1
ATOM 844 N N . TYR A 1 102 ? 12.498 -9.700 -5.384 1.00 91.69 102 TYR A N 1
ATOM 845 C CA . TYR A 1 102 ? 12.622 -8.387 -6.015 1.00 91.69 102 TYR A CA 1
ATOM 846 C C . TYR A 1 102 ? 11.277 -7.696 -6.152 1.00 91.69 102 TYR A C 1
ATOM 848 O O . TYR A 1 102 ? 11.138 -6.535 -5.773 1.00 91.69 102 TYR A O 1
ATOM 856 N N . ARG A 1 103 ? 10.265 -8.449 -6.570 1.00 93.06 103 ARG A N 1
ATOM 857 C CA . ARG A 1 103 ? 8.882 -8.009 -6.600 1.00 93.06 103 ARG A CA 1
ATOM 858 C C . ARG A 1 103 ? 8.422 -7.494 -5.237 1.00 93.06 103 ARG A C 1
ATOM 860 O O . ARG A 1 103 ? 7.877 -6.404 -5.160 1.00 93.06 103 ARG A O 1
ATOM 867 N N . LYS A 1 104 ? 8.747 -8.201 -4.149 1.00 91.25 104 LYS A N 1
ATOM 868 C CA . LYS A 1 104 ? 8.411 -7.768 -2.785 1.00 91.25 104 LYS A CA 1
ATOM 869 C C . LYS A 1 104 ? 9.036 -6.422 -2.403 1.00 91.25 104 LYS A C 1
ATOM 871 O O . LYS A 1 104 ? 8.370 -5.614 -1.757 1.00 91.25 104 LYS A O 1
ATOM 876 N N . VAL A 1 105 ? 10.297 -6.180 -2.771 1.00 91.81 105 VAL A N 1
ATOM 877 C CA . VAL A 1 105 ? 10.962 -4.882 -2.542 1.00 91.81 105 VAL A CA 1
ATOM 878 C C . VAL A 1 105 ? 10.257 -3.791 -3.345 1.00 91.81 105 VAL A C 1
ATOM 880 O O . VAL A 1 105 ? 9.878 -2.771 -2.781 1.00 91.81 105 VAL A O 1
ATOM 883 N N . TYR A 1 106 ? 9.996 -4.045 -4.628 1.00 92.94 106 TYR A N 1
ATOM 884 C CA . TYR A 1 106 ? 9.294 -3.108 -5.501 1.00 92.94 106 TYR A CA 1
ATOM 885 C C . TYR A 1 106 ? 7.892 -2.751 -4.982 1.00 92.94 106 TYR A C 1
ATOM 887 O O . TYR A 1 106 ? 7.580 -1.574 -4.803 1.00 92.94 106 TYR A O 1
ATOM 895 N N . ASP A 1 107 ? 7.081 -3.759 -4.658 1.00 91.44 107 ASP A N 1
ATOM 896 C CA . ASP A 1 107 ? 5.724 -3.581 -4.133 1.00 91.44 107 ASP A CA 1
ATOM 897 C C . ASP A 1 107 ? 5.727 -2.799 -2.820 1.00 91.44 107 ASP A C 1
ATOM 899 O O . ASP A 1 107 ? 4.849 -1.971 -2.581 1.00 91.44 107 ASP A O 1
ATOM 903 N N . SER A 1 108 ? 6.739 -3.025 -1.977 1.00 90.62 108 SER A N 1
ATOM 904 C CA . SER A 1 108 ? 6.878 -2.310 -0.712 1.00 90.62 108 SER A CA 1
ATOM 905 C C . SER A 1 108 ? 7.170 -0.820 -0.907 1.00 90.62 108 SER A C 1
ATOM 907 O O . SER A 1 108 ? 6.759 -0.028 -0.063 1.00 90.62 108 SER A O 1
ATOM 909 N N . CYS A 1 109 ? 7.839 -0.415 -1.988 1.00 85.44 109 CYS A N 1
ATOM 910 C CA . CYS A 1 109 ? 8.136 0.992 -2.276 1.00 85.44 109 CYS A CA 1
ATOM 911 C C . CYS A 1 109 ? 6.982 1.720 -2.974 1.00 85.44 109 CYS A C 1
ATOM 913 O O . CYS A 1 109 ? 6.808 2.915 -2.766 1.00 85.44 109 CYS A O 1
ATOM 915 N N . PHE A 1 110 ? 6.190 1.007 -3.776 1.00 81.81 110 PHE A N 1
ATOM 916 C CA . PHE A 1 110 ? 5.106 1.580 -4.584 1.00 81.81 110 PHE A CA 1
ATOM 917 C C . PHE A 1 110 ? 3.741 1.634 -3.875 1.00 81.81 110 PHE A C 1
ATOM 919 O O . PHE A 1 110 ? 2.715 1.888 -4.510 1.00 81.81 110 PHE A O 1
ATOM 926 N N . LEU A 1 111 ? 3.705 1.367 -2.567 1.00 86.69 111 LEU A N 1
ATOM 927 C CA . LEU A 1 111 ? 2.486 1.453 -1.769 1.00 86.69 111 LEU A CA 1
ATOM 928 C C . LEU A 1 111 ? 2.049 2.914 -1.614 1.00 86.69 111 LEU A C 1
ATOM 930 O O . LEU A 1 111 ? 2.823 3.759 -1.177 1.00 86.69 111 LEU A O 1
ATOM 934 N N . ASP A 1 112 ? 0.777 3.190 -1.893 1.00 88.50 112 ASP A N 1
ATOM 935 C CA . ASP A 1 112 ? 0.157 4.453 -1.502 1.00 88.50 112 ASP A CA 1
ATOM 936 C C . ASP A 1 112 ? -0.077 4.472 0.017 1.00 88.50 112 ASP A C 1
ATOM 938 O O . ASP A 1 112 ? -0.895 3.720 0.557 1.00 88.50 112 ASP A O 1
ATOM 942 N N . GLU A 1 113 ? 0.678 5.334 0.693 1.00 91.44 113 GLU A N 1
ATOM 943 C CA . GLU A 1 113 ? 0.683 5.500 2.146 1.00 91.44 113 GLU A CA 1
ATOM 944 C C . GLU A 1 113 ? -0.372 6.493 2.652 1.00 91.44 113 GLU A C 1
ATOM 946 O O . GLU A 1 113 ? -0.477 6.692 3.865 1.00 91.44 113 GLU A O 1
ATOM 951 N N . SER A 1 114 ? -1.167 7.098 1.762 1.00 93.31 114 SER A N 1
ATOM 952 C CA . SER A 1 114 ? -2.187 8.075 2.143 1.00 93.31 114 SER A CA 1
ATOM 953 C C . SER A 1 114 ? -3.179 7.512 3.166 1.00 93.31 114 SER A C 1
ATOM 955 O O . SER A 1 114 ? -3.745 6.421 3.020 1.00 93.31 114 SER A O 1
ATOM 957 N N . ILE A 1 115 ? -3.388 8.285 4.232 1.00 93.62 115 ILE A N 1
ATOM 958 C CA . ILE A 1 115 ? -4.448 8.059 5.214 1.00 93.62 115 ILE A CA 1
ATOM 959 C C . ILE A 1 115 ? -5.651 8.915 4.788 1.00 93.62 115 ILE A C 1
ATOM 961 O O . ILE A 1 115 ? -5.450 10.061 4.380 1.00 93.62 115 ILE A O 1
ATOM 965 N N . PRO A 1 116 ? -6.891 8.395 4.868 1.00 95.56 116 PRO A N 1
ATOM 966 C CA . PRO A 1 116 ? -8.090 9.197 4.641 1.00 95.56 116 PRO A CA 1
ATOM 967 C C . PRO A 1 116 ? -8.138 10.450 5.520 1.00 95.56 116 PRO A C 1
ATOM 969 O O . PRO A 1 116 ? -7.608 10.473 6.628 1.00 95.56 116 PRO A O 1
ATOM 972 N N . GLU A 1 117 ? -8.828 11.486 5.055 1.00 94.94 117 GLU A N 1
ATOM 973 C CA . GLU A 1 117 ? -9.003 12.716 5.826 1.00 94.94 117 GLU A CA 1
ATOM 974 C C . GLU A 1 117 ? -9.837 12.480 7.093 1.00 94.94 117 GLU A C 1
ATOM 976 O O . GLU A 1 117 ? -10.760 11.661 7.125 1.00 94.94 117 GLU A O 1
ATOM 981 N N . ASP A 1 118 ? -9.569 13.238 8.153 1.00 94.94 118 ASP A N 1
ATOM 982 C CA . ASP A 1 118 ? -10.366 13.169 9.376 1.00 94.94 118 ASP A CA 1
ATOM 983 C C . ASP A 1 118 ? -11.656 13.995 9.248 1.00 94.94 118 ASP A C 1
ATOM 985 O O . ASP A 1 118 ? -11.812 15.050 9.863 1.00 94.94 118 ASP A O 1
ATOM 989 N N . ARG A 1 119 ? -12.618 13.490 8.468 1.00 93.75 119 ARG A N 1
ATOM 990 C CA . ARG A 1 119 ? -13.947 14.093 8.274 1.00 93.75 119 ARG A CA 1
ATOM 991 C C . ARG A 1 119 ? -15.084 13.120 8.565 1.00 93.75 119 ARG A C 1
ATOM 993 O O . ARG A 1 119 ? -14.863 11.941 8.825 1.00 93.75 119 ARG A O 1
ATOM 1000 N N . GLU A 1 120 ? -16.308 13.635 8.596 1.00 90.44 120 GLU A N 1
ATOM 1001 C CA . GLU A 1 120 ? -17.485 12.773 8.681 1.00 90.44 120 GLU A CA 1
ATOM 1002 C C . GLU A 1 120 ? -17.689 12.053 7.346 1.00 90.44 120 GLU A C 1
ATOM 1004 O O . GLU A 1 120 ? -17.537 12.643 6.272 1.00 90.44 120 GLU A O 1
ATOM 1009 N N . TYR A 1 121 ? -18.010 10.768 7.449 1.00 92.50 121 TYR A N 1
ATOM 1010 C CA . TYR A 1 121 ? -18.256 9.875 6.329 1.00 92.50 121 TYR A CA 1
ATOM 1011 C C . TYR A 1 121 ? -19.667 9.323 6.463 1.00 92.50 121 TYR A C 1
ATOM 1013 O O . TYR A 1 121 ? -20.104 8.985 7.569 1.00 92.50 121 TYR A O 1
ATOM 1021 N N . ASN A 1 122 ? -20.378 9.205 5.345 1.00 92.25 122 ASN A N 1
ATOM 1022 C CA . ASN A 1 122 ? -21.589 8.393 5.343 1.00 92.25 122 ASN A CA 1
ATOM 1023 C C . ASN A 1 122 ? -21.223 6.894 5.398 1.00 92.25 122 ASN A C 1
ATOM 1025 O O . ASN A 1 122 ? -20.054 6.519 5.290 1.00 92.25 122 ASN A O 1
ATOM 1029 N N . HIS A 1 123 ? -22.222 6.036 5.611 1.00 91.38 123 HIS A N 1
ATOM 1030 C CA . HIS A 1 123 ? -21.997 4.603 5.804 1.00 91.38 123 HIS A CA 1
ATOM 1031 C C . HIS A 1 123 ? -21.235 3.967 4.634 1.00 91.38 123 HIS A C 1
ATOM 1033 O O . HIS A 1 123 ? -20.212 3.320 4.848 1.00 91.38 123 HIS A O 1
ATOM 1039 N N . ASP A 1 124 ? -21.702 4.179 3.407 1.00 93.81 124 ASP A N 1
ATOM 1040 C CA . ASP A 1 124 ? -21.142 3.518 2.228 1.00 93.81 124 ASP A CA 1
ATOM 1041 C C . ASP A 1 124 ? -19.774 4.100 1.867 1.00 93.81 124 ASP A C 1
ATOM 1043 O O . ASP A 1 124 ? -18.830 3.360 1.603 1.00 93.81 124 ASP A O 1
ATOM 1047 N N . GLU A 1 125 ? -19.628 5.418 1.986 1.00 95.50 125 GLU A N 1
ATOM 1048 C CA . GLU A 1 125 ? -18.372 6.130 1.773 1.00 95.50 125 GLU A CA 1
ATOM 1049 C C . GLU A 1 125 ? -17.274 5.668 2.742 1.00 95.50 125 GLU A C 1
ATOM 1051 O O . GLU A 1 125 ? -16.128 5.477 2.328 1.00 95.50 125 GLU A O 1
ATOM 1056 N N . PHE A 1 126 ? -17.614 5.433 4.016 1.00 96.00 126 PHE A N 1
ATOM 1057 C CA . PHE A 1 126 ? -16.673 4.882 4.991 1.00 96.00 126 PHE A CA 1
ATOM 1058 C C . PHE A 1 126 ? -16.143 3.524 4.527 1.00 96.00 126 PHE A C 1
ATOM 1060 O O . PHE A 1 126 ? -14.928 3.330 4.453 1.00 96.00 126 PHE A O 1
ATOM 1067 N N . PHE A 1 127 ? -17.032 2.589 4.180 1.00 96.50 127 PHE A N 1
ATOM 1068 C CA . PHE A 1 127 ? -16.597 1.262 3.752 1.00 96.50 127 PHE A CA 1
ATOM 1069 C C . PHE A 1 127 ? -15.842 1.310 2.427 1.00 96.50 127 PHE A C 1
ATOM 1071 O O . PHE A 1 127 ? -14.845 0.607 2.297 1.00 96.50 127 PHE A O 1
ATOM 1078 N N . ASP A 1 128 ? -16.246 2.140 1.474 1.00 95.94 128 ASP A N 1
ATOM 1079 C CA . ASP A 1 128 ? -15.576 2.228 0.179 1.00 95.94 128 ASP A CA 1
ATOM 1080 C C . ASP A 1 128 ? -14.155 2.784 0.295 1.00 95.94 128 ASP A C 1
ATOM 1082 O O . ASP A 1 128 ? -13.229 2.241 -0.313 1.00 95.94 128 ASP A O 1
ATOM 1086 N N . ILE A 1 129 ? -13.959 3.839 1.088 1.00 96.38 129 ILE A N 1
ATOM 1087 C CA . ILE A 1 129 ? -12.648 4.473 1.252 1.00 96.38 129 ILE A CA 1
ATOM 1088 C C . ILE A 1 129 ? -11.758 3.622 2.156 1.00 96.38 129 ILE A C 1
ATOM 1090 O O . ILE A 1 129 ? -10.654 3.240 1.758 1.00 96.38 129 ILE A O 1
ATOM 1094 N N . PHE A 1 130 ? -12.223 3.287 3.361 1.00 97.25 130 PHE A N 1
ATOM 1095 C CA . PHE A 1 130 ? -11.376 2.607 4.337 1.00 97.25 130 PHE A CA 1
ATOM 1096 C C . PHE A 1 130 ? -11.093 1.156 3.942 1.00 97.25 130 PHE A C 1
ATOM 1098 O O . PHE A 1 130 ? -9.962 0.722 4.150 1.00 97.25 130 PHE A O 1
ATOM 1105 N N . SER A 1 131 ? -12.032 0.419 3.320 1.00 96.31 131 SER A N 1
ATOM 1106 C CA . SER A 1 131 ? -11.736 -0.959 2.875 1.00 96.31 131 SER A CA 1
ATOM 1107 C C . SER A 1 131 ? -10.585 -0.957 1.877 1.00 96.31 131 SER A C 1
ATOM 1109 O O . SER A 1 131 ? -9.621 -1.678 2.080 1.00 96.31 131 SER A O 1
ATOM 1111 N N . ARG A 1 132 ? -10.591 -0.056 0.882 1.00 94.38 132 ARG A N 1
ATOM 1112 C CA . ARG A 1 132 ? -9.483 0.054 -0.086 1.00 94.38 132 ARG A CA 1
ATOM 1113 C C . ARG A 1 132 ? -8.147 0.338 0.593 1.00 94.38 132 ARG A C 1
ATOM 1115 O O . ARG A 1 132 ? -7.119 -0.198 0.189 1.00 94.38 132 ARG A O 1
ATOM 1122 N N . VAL A 1 133 ? -8.132 1.197 1.611 1.00 96.12 133 VAL A N 1
ATOM 1123 C CA . VAL A 1 133 ? -6.900 1.502 2.348 1.00 96.12 133 VAL A CA 1
ATOM 1124 C C . VAL A 1 133 ? -6.436 0.272 3.128 1.00 96.12 133 VAL A C 1
ATOM 1126 O O . VAL A 1 133 ? -5.267 -0.096 3.024 1.00 96.12 133 VAL A O 1
ATOM 1129 N N . PHE A 1 134 ? -7.324 -0.400 3.858 1.00 96.75 134 PHE A N 1
ATOM 1130 C CA . PHE A 1 134 ? -6.975 -1.598 4.620 1.00 96.75 134 PHE A CA 1
ATOM 1131 C C . PHE A 1 134 ? -6.566 -2.769 3.722 1.00 96.75 134 PHE A C 1
ATOM 1133 O O . PHE A 1 134 ? -5.547 -3.390 4.004 1.00 96.75 134 PHE A O 1
ATOM 1140 N N . ASP A 1 135 ? -7.247 -3.004 2.602 1.00 93.50 135 ASP A N 1
ATOM 1141 C CA . ASP A 1 135 ? -6.930 -4.067 1.641 1.00 93.50 135 ASP A CA 1
ATOM 1142 C C . ASP A 1 135 ? -5.516 -3.896 1.062 1.00 93.50 135 ASP A C 1
ATOM 1144 O O . ASP A 1 135 ? -4.738 -4.850 1.002 1.00 93.50 135 ASP A O 1
ATOM 1148 N N . ARG A 1 136 ? -5.127 -2.657 0.724 1.00 92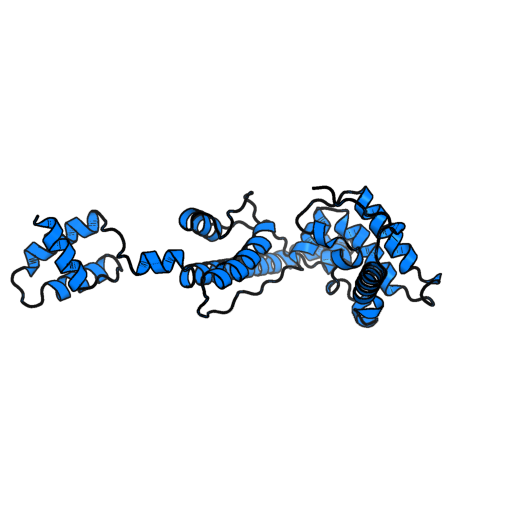.25 136 ARG A N 1
ATOM 1149 C CA . ARG A 1 136 ? -3.759 -2.344 0.270 1.00 92.25 136 ARG A CA 1
ATOM 1150 C C . ARG A 1 136 ? -2.710 -2.665 1.333 1.00 92.25 136 ARG A C 1
ATOM 1152 O O . ARG A 1 136 ? -1.660 -3.217 1.019 1.00 92.25 136 ARG A O 1
ATOM 1159 N N . ASN A 1 137 ? -2.986 -2.341 2.595 1.00 94.50 137 ASN A N 1
ATOM 1160 C CA . ASN A 1 137 ? -2.064 -2.633 3.694 1.00 94.50 137 ASN A CA 1
ATOM 1161 C C . ASN A 1 137 ? -2.053 -4.131 4.053 1.00 94.50 137 ASN A C 1
ATOM 1163 O O . ASN A 1 137 ? -1.013 -4.669 4.434 1.00 94.50 137 ASN A O 1
ATOM 1167 N N . ALA A 1 138 ? -3.180 -4.825 3.880 1.00 93.88 138 ALA A N 1
ATOM 1168 C CA . ALA A 1 138 ? -3.343 -6.240 4.193 1.00 93.88 138 ALA A CA 1
ATOM 1169 C C . ALA A 1 138 ? -2.453 -7.141 3.325 1.00 93.88 138 ALA A C 1
ATOM 1171 O O . ALA A 1 138 ? -2.049 -8.212 3.780 1.00 93.88 138 ALA A O 1
ATOM 1172 N N . MET A 1 139 ? -2.066 -6.683 2.126 1.00 89.88 139 MET A N 1
ATOM 1173 C CA . MET A 1 139 ? -1.088 -7.369 1.268 1.00 89.88 139 MET A CA 1
ATOM 1174 C C . MET A 1 139 ? 0.229 -7.665 1.998 1.00 89.88 139 MET A C 1
ATOM 1176 O O . MET A 1 139 ? 0.858 -8.697 1.755 1.00 89.88 139 MET A O 1
ATOM 1180 N N . PHE A 1 140 ? 0.619 -6.784 2.923 1.00 92.94 140 PHE A N 1
ATOM 1181 C CA . PHE A 1 140 ? 1.840 -6.910 3.710 1.00 92.94 140 PHE A CA 1
ATOM 1182 C C . PHE A 1 140 ? 1.623 -7.589 5.060 1.00 92.94 140 PHE A C 1
ATOM 1184 O O . PHE A 1 140 ? 2.567 -7.652 5.841 1.00 92.94 140 PHE A O 1
ATOM 1191 N N . SER A 1 141 ? 0.440 -8.124 5.364 1.00 94.44 141 SER A N 1
ATOM 1192 C CA . SER A 1 141 ? 0.242 -8.828 6.629 1.00 94.44 141 SER A CA 1
ATOM 1193 C C . SER A 1 141 ? 1.026 -10.140 6.689 1.00 94.44 141 SER A C 1
ATOM 1195 O O . SER A 1 141 ? 1.077 -10.904 5.722 1.00 94.44 141 SER A O 1
ATOM 1197 N N . GLU A 1 142 ? 1.616 -10.409 7.851 1.00 93.94 142 GLU A N 1
ATOM 1198 C CA . GLU A 1 142 ? 2.206 -11.708 8.181 1.00 93.94 142 GLU A CA 1
ATOM 1199 C C . GLU A 1 142 ? 1.132 -12.790 8.374 1.00 93.94 142 GLU A C 1
ATOM 1201 O O . GLU A 1 142 ? 1.333 -13.937 7.981 1.00 93.94 142 GLU A O 1
ATOM 1206 N N . ALA A 1 143 ? -0.028 -12.423 8.927 1.00 93.06 143 ALA A N 1
ATOM 1207 C CA . ALA A 1 143 ? -1.141 -13.335 9.156 1.00 93.06 143 ALA A CA 1
ATOM 1208 C C . ALA A 1 143 ? -2.147 -13.255 7.998 1.00 93.06 143 ALA A C 1
ATOM 1210 O O . ALA A 1 143 ? -2.683 -12.188 7.697 1.00 93.06 143 ALA A O 1
ATOM 1211 N N . LYS A 1 144 ? -2.419 -14.395 7.3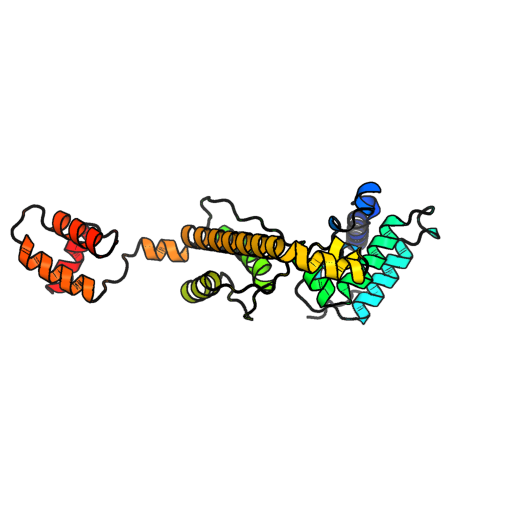53 1.00 88.88 144 LYS A N 1
ATOM 1212 C CA . LYS A 1 144 ? -3.367 -14.506 6.235 1.00 88.88 144 LYS A CA 1
ATOM 1213 C C . LYS A 1 144 ? -4.429 -15.580 6.532 1.00 88.88 144 LYS A C 1
ATOM 1215 O O . LYS A 1 144 ? -4.056 -16.637 7.039 1.00 88.88 144 LYS A O 1
ATOM 1220 N N . PRO A 1 145 ? -5.712 -15.357 6.184 1.00 91.12 145 PRO A N 1
ATOM 1221 C CA . PRO A 1 145 ? -6.261 -14.133 5.595 1.00 91.12 145 PRO A CA 1
ATOM 1222 C C . PRO A 1 145 ? -6.386 -13.000 6.628 1.00 91.12 145 PRO A C 1
ATOM 1224 O O . PRO A 1 145 ? -6.685 -13.243 7.795 1.00 91.12 145 PRO A O 1
ATOM 1227 N N . ALA A 1 146 ? -6.158 -11.760 6.192 1.00 93.62 146 ALA A N 1
ATOM 1228 C CA . ALA A 1 146 ? -6.459 -10.585 7.005 1.00 93.62 146 ALA A CA 1
ATOM 1229 C C . ALA A 1 146 ? -7.980 -10.329 6.992 1.00 93.62 146 ALA A C 1
ATOM 1231 O O . ALA A 1 146 ? -8.585 -10.467 5.926 1.00 93.62 146 ALA A O 1
ATOM 1232 N N . PRO A 1 147 ? -8.600 -9.955 8.126 1.00 95.94 147 PRO A N 1
ATOM 1233 C CA . PRO A 1 147 ? -10.017 -9.616 8.168 1.00 95.94 147 PRO A CA 1
ATOM 1234 C C . PRO A 1 147 ? -10.294 -8.353 7.347 1.00 95.94 147 PRO A C 1
ATOM 1236 O O . PRO A 1 147 ? -9.563 -7.359 7.434 1.00 95.94 147 PRO A O 1
ATOM 1239 N N . GLY A 1 148 ? -11.370 -8.393 6.570 1.00 95.44 148 GLY A N 1
ATOM 1240 C CA . GLY A 1 148 ? -11.875 -7.257 5.816 1.00 95.44 148 GLY A CA 1
ATOM 1241 C C . GLY A 1 148 ? -12.626 -6.285 6.719 1.00 95.44 148 GLY A C 1
ATOM 1242 O O . GLY A 1 148 ? -13.180 -6.658 7.751 1.00 95.44 148 GLY A O 1
ATOM 1243 N N . LEU A 1 149 ? -12.701 -5.013 6.319 1.00 95.75 149 LEU A N 1
ATOM 1244 C CA . LEU A 1 149 ? -13.364 -3.985 7.131 1.00 95.75 149 LEU A CA 1
ATOM 1245 C C . LEU A 1 149 ? -14.841 -4.304 7.408 1.00 95.75 149 LEU A C 1
ATOM 1247 O O . LEU A 1 149 ? -15.358 -3.912 8.450 1.00 95.75 149 LEU A O 1
ATOM 1251 N N . LYS A 1 150 ? -15.514 -5.017 6.497 1.00 93.31 150 LYS A N 1
ATOM 1252 C CA . LYS A 1 150 ? -16.924 -5.422 6.631 1.00 93.31 150 LYS A CA 1
ATOM 1253 C C . LYS A 1 150 ? -17.145 -6.599 7.590 1.00 93.31 150 LYS A C 1
ATOM 1255 O O . LYS A 1 150 ? -18.296 -6.841 7.948 1.00 93.31 150 LYS A O 1
ATOM 1260 N N . ASP A 1 151 ? -16.083 -7.275 8.030 1.00 93.56 151 ASP A N 1
ATOM 1261 C CA . ASP A 1 151 ? -16.159 -8.330 9.044 1.00 93.56 151 ASP A CA 1
ATOM 1262 C C . ASP A 1 151 ? -16.506 -7.743 10.424 1.00 93.56 151 ASP A C 1
ATOM 1264 O O . ASP A 1 151 ? -16.665 -6.527 10.579 1.00 93.56 151 ASP A O 1
ATOM 1268 N N . ASP A 1 152 ? -16.634 -8.600 11.441 1.00 91.62 152 ASP A N 1
ATOM 1269 C CA . ASP A 1 152 ? -16.898 -8.176 12.820 1.00 91.62 152 ASP A CA 1
ATOM 1270 C C . ASP A 1 152 ? -15.891 -7.090 13.269 1.00 91.62 152 ASP A C 1
ATOM 1272 O O . ASP A 1 152 ? -14.681 -7.355 13.279 1.00 91.62 152 ASP A O 1
ATOM 1276 N N . PRO A 1 153 ? -16.359 -5.881 13.662 1.00 92.25 153 PRO A N 1
ATOM 1277 C CA . PRO A 1 153 ? -15.495 -4.799 14.123 1.00 92.25 153 PRO A CA 1
ATOM 1278 C C . PRO A 1 153 ? -14.504 -5.226 15.209 1.00 92.25 153 PRO A C 1
ATOM 1280 O O . PRO A 1 153 ? -13.362 -4.771 15.206 1.00 92.25 153 PRO A O 1
ATOM 1283 N N . GLU A 1 154 ? -14.914 -6.084 16.147 1.00 89.44 154 GLU A N 1
ATOM 1284 C CA . GLU A 1 154 ? -14.058 -6.472 17.272 1.00 89.44 154 GLU A CA 1
ATOM 1285 C C . GLU A 1 154 ? -12.878 -7.326 16.803 1.00 89.44 154 GLU A C 1
ATOM 1287 O O . GLU A 1 154 ? -11.731 -7.070 17.183 1.00 89.44 154 GLU A O 1
ATOM 1292 N N . VAL A 1 155 ? -13.137 -8.287 15.913 1.00 92.06 155 VAL A N 1
ATOM 1293 C CA . VAL A 1 155 ? -12.103 -9.125 15.290 1.00 92.06 155 VAL A CA 1
ATOM 1294 C C . VAL A 1 155 ? -11.198 -8.279 14.396 1.00 92.06 155 VAL A C 1
ATOM 1296 O O . VAL A 1 155 ? -9.971 -8.364 14.503 1.00 92.06 155 VAL A O 1
ATOM 1299 N N . PHE A 1 156 ? -11.795 -7.427 13.561 1.00 96.00 156 PHE A N 1
ATOM 1300 C CA . PHE A 1 156 ? -11.085 -6.549 12.640 1.00 96.00 156 PHE A CA 1
ATOM 1301 C C . PHE A 1 156 ? -10.106 -5.626 13.379 1.00 96.00 156 PHE A C 1
ATOM 1303 O O . PHE A 1 156 ? -8.900 -5.660 13.128 1.00 96.00 156 PHE A O 1
ATOM 1310 N N . TYR A 1 157 ? -10.581 -4.839 14.348 1.00 95.56 157 TYR A N 1
ATOM 1311 C CA . TYR A 1 157 ? -9.716 -3.891 15.049 1.00 95.56 157 TYR A CA 1
ATOM 1312 C C . TYR A 1 157 ? -8.691 -4.579 15.947 1.00 95.56 157 TYR A C 1
ATOM 1314 O O . TYR A 1 157 ? -7.557 -4.110 16.030 1.00 95.56 157 TYR A O 1
ATOM 1322 N N . LYS A 1 158 ? -9.023 -5.724 16.558 1.00 93.75 158 LYS A N 1
ATOM 1323 C CA . LYS A 1 158 ? -8.041 -6.514 17.314 1.00 93.75 158 LYS A CA 1
ATOM 1324 C C . LYS A 1 158 ? -6.891 -6.991 16.426 1.00 93.75 158 LYS A C 1
ATOM 1326 O O . LYS A 1 158 ? -5.740 -6.941 16.860 1.00 93.75 158 LYS A O 1
ATOM 1331 N N . PHE A 1 159 ? -7.180 -7.435 15.203 1.00 96.19 159 PHE A N 1
ATOM 1332 C CA . PHE A 1 159 ? -6.151 -7.812 14.236 1.00 96.19 159 PHE A CA 1
ATOM 1333 C C . PHE A 1 159 ? -5.258 -6.620 13.880 1.00 96.19 159 PHE A C 1
ATOM 1335 O O . PHE A 1 159 ? -4.038 -6.710 14.002 1.00 96.19 159 PHE A O 1
ATOM 1342 N N . TRP A 1 160 ? -5.855 -5.485 13.504 1.00 96.06 160 TRP A N 1
ATOM 1343 C CA . TRP A 1 160 ? -5.100 -4.318 13.043 1.00 96.06 160 TRP A CA 1
ATOM 1344 C C . TRP A 1 160 ? -4.312 -3.606 14.151 1.00 96.06 160 TRP A C 1
ATOM 1346 O O . TRP A 1 160 ? -3.239 -3.069 13.890 1.00 96.06 160 TRP A O 1
ATOM 1356 N N . LEU A 1 161 ? -4.778 -3.651 15.402 1.00 93.00 161 LEU A N 1
ATOM 1357 C CA . LEU A 1 161 ? -4.004 -3.179 16.557 1.00 93.00 161 LEU A CA 1
ATOM 1358 C C . LEU A 1 161 ? -2.759 -4.038 16.822 1.00 93.00 161 LEU A C 1
ATOM 1360 O O . LEU A 1 161 ? -1.766 -3.531 17.336 1.00 93.00 161 LEU A O 1
ATOM 1364 N N . ASN A 1 162 ? -2.798 -5.317 16.441 1.00 92.94 162 ASN A N 1
ATOM 1365 C CA . ASN A 1 162 ? -1.682 -6.259 16.548 1.00 92.94 162 ASN A CA 1
ATOM 1366 C C . ASN A 1 162 ? -1.020 -6.528 15.186 1.00 92.94 162 ASN A C 1
ATOM 1368 O O . ASN A 1 162 ? -0.422 -7.588 14.985 1.00 92.94 162 ASN A O 1
ATOM 1372 N N . PHE A 1 163 ? -1.150 -5.594 14.236 1.00 95.75 163 PHE A N 1
ATOM 1373 C CA . PHE A 1 163 ? -0.702 -5.794 12.865 1.00 95.75 163 PHE A CA 1
ATOM 1374 C C . PHE A 1 163 ? 0.805 -6.052 12.797 1.00 95.75 163 PHE A C 1
ATOM 1376 O O . PHE A 1 163 ? 1.622 -5.253 13.260 1.00 95.75 163 PHE A O 1
ATOM 1383 N N . LYS A 1 164 ? 1.170 -7.167 12.161 1.00 94.50 164 LYS A N 1
ATOM 1384 C CA . LYS A 1 164 ? 2.556 -7.509 11.847 1.00 94.50 164 LYS A CA 1
ATOM 1385 C C . LYS A 1 164 ? 2.775 -7.423 10.348 1.00 94.50 164 LYS A C 1
ATOM 1387 O O . LYS A 1 164 ? 2.057 -8.048 9.568 1.00 94.50 164 LYS A O 1
ATOM 1392 N N . THR A 1 165 ? 3.775 -6.637 9.967 1.00 94.44 165 THR A N 1
ATOM 1393 C CA . THR A 1 165 ? 4.104 -6.357 8.572 1.00 94.44 165 THR A CA 1
ATOM 1394 C C . THR A 1 165 ? 5.251 -7.233 8.075 1.00 94.44 165 THR A C 1
ATOM 1396 O O . THR A 1 165 ? 6.272 -7.397 8.745 1.00 94.44 165 THR A O 1
ATOM 1399 N N . THR A 1 166 ? 5.097 -7.748 6.861 1.00 92.88 166 THR A N 1
ATOM 1400 C CA . THR A 1 166 ? 6.133 -8.401 6.058 1.00 92.88 166 THR A CA 1
ATOM 1401 C C . THR A 1 166 ? 6.763 -7.437 5.051 1.00 92.88 166 THR A C 1
ATOM 1403 O O . THR A 1 166 ? 7.636 -7.865 4.293 1.00 92.88 166 THR A O 1
ATOM 1406 N N . ARG A 1 167 ? 6.336 -6.164 5.031 1.00 93.56 167 ARG A N 1
ATOM 1407 C CA . ARG A 1 167 ? 6.853 -5.109 4.149 1.00 93.56 167 ARG A CA 1
ATOM 1408 C C . ARG A 1 167 ? 8.359 -4.935 4.329 1.00 93.56 167 ARG A C 1
ATOM 1410 O O . ARG A 1 167 ? 8.889 -5.039 5.437 1.00 93.56 167 ARG A O 1
ATOM 1417 N N . VAL A 1 168 ? 9.036 -4.686 3.215 1.00 92.38 168 VAL A N 1
ATOM 1418 C CA . VAL A 1 168 ? 10.482 -4.468 3.155 1.00 92.38 168 VAL A CA 1
ATOM 1419 C C . VAL A 1 168 ? 10.752 -2.974 2.968 1.00 92.38 168 VAL A C 1
ATOM 1421 O O . VAL A 1 168 ? 10.023 -2.307 2.246 1.00 92.38 168 VAL A O 1
ATOM 1424 N N . TYR A 1 169 ? 11.777 -2.434 3.630 1.00 91.06 169 TYR A N 1
ATOM 1425 C CA . TYR A 1 169 ? 12.058 -0.987 3.640 1.00 91.06 169 TYR A CA 1
ATOM 1426 C C . TYR A 1 169 ? 13.399 -0.623 2.985 1.00 91.06 169 TYR A C 1
ATOM 1428 O O . TYR A 1 169 ? 13.869 0.511 3.131 1.00 91.06 169 TYR A O 1
ATOM 1436 N N . ASP A 1 170 ? 14.003 -1.589 2.288 1.00 88.56 170 ASP A N 1
ATOM 1437 C CA . ASP A 1 170 ? 15.195 -1.398 1.468 1.00 88.56 170 ASP A CA 1
ATOM 1438 C C . ASP A 1 170 ? 14.961 -0.332 0.390 1.00 88.56 170 ASP A C 1
ATOM 1440 O O . ASP A 1 170 ? 13.850 -0.167 -0.119 1.00 88.56 170 ASP A O 1
ATOM 1444 N N . ASP A 1 171 ? 16.022 0.391 0.034 1.00 86.81 171 ASP A N 1
ATOM 1445 C CA . ASP A 1 171 ? 15.985 1.273 -1.126 1.00 86.81 171 ASP A CA 1
ATOM 1446 C C . ASP A 1 171 ? 16.015 0.427 -2.412 1.00 86.81 171 ASP A C 1
ATOM 1448 O O . ASP A 1 171 ? 16.902 -0.420 -2.568 1.00 86.81 171 ASP A O 1
ATOM 1452 N N . PRO A 1 172 ? 15.066 0.616 -3.344 1.00 86.25 172 PRO A N 1
ATOM 1453 C CA . PRO A 1 172 ? 15.039 -0.156 -4.575 1.00 86.25 172 PRO A CA 1
ATOM 1454 C C . PRO A 1 172 ? 16.336 0.019 -5.376 1.00 86.25 172 PRO A C 1
ATOM 1456 O O . PRO A 1 172 ? 16.863 -0.957 -5.902 1.00 86.25 172 PRO A O 1
ATOM 1459 N N . THR A 1 173 ? 16.910 1.219 -5.428 1.00 86.81 173 THR A N 1
ATOM 1460 C CA . THR A 1 173 ? 18.148 1.465 -6.184 1.00 86.81 173 THR A CA 1
ATOM 1461 C C . THR A 1 173 ? 19.331 0.692 -5.588 1.00 86.81 173 THR A C 1
ATOM 1463 O O . THR A 1 173 ? 20.059 0.020 -6.320 1.00 86.81 173 THR A O 1
ATOM 1466 N N . ASP A 1 174 ? 19.444 0.623 -4.258 1.00 86.12 174 ASP A N 1
ATOM 1467 C CA . ASP A 1 174 ? 20.445 -0.214 -3.576 1.00 86.12 174 ASP A CA 1
ATOM 1468 C C . ASP A 1 174 ? 20.267 -1.715 -3.879 1.00 86.12 174 ASP A C 1
ATOM 1470 O O . ASP A 1 174 ? 21.232 -2.489 -3.918 1.00 86.12 174 ASP A O 1
ATOM 1474 N N . VAL A 1 175 ? 19.030 -2.158 -4.116 1.00 86.50 175 VAL A N 1
ATOM 1475 C CA . VAL A 1 175 ? 18.709 -3.561 -4.410 1.00 86.50 175 VAL A CA 1
ATOM 1476 C C . VAL A 1 175 ? 18.824 -3.897 -5.900 1.00 86.50 175 VAL A C 1
ATOM 1478 O O . VAL A 1 175 ? 19.098 -5.053 -6.237 1.00 86.50 175 VAL A O 1
ATOM 1481 N N . PHE A 1 176 ? 18.642 -2.951 -6.815 1.00 85.50 176 PHE A N 1
ATOM 1482 C CA . PHE A 1 176 ? 18.563 -3.252 -8.250 1.00 85.50 176 PHE A CA 1
ATOM 1483 C C . PHE A 1 176 ? 19.703 -2.670 -9.079 1.00 85.50 176 PHE A C 1
ATOM 1485 O O . PHE A 1 176 ? 20.027 -3.254 -10.112 1.00 85.50 176 PHE A O 1
ATOM 1492 N N . ASP A 1 177 ? 20.325 -1.583 -8.628 1.00 86.25 177 ASP A N 1
ATOM 1493 C CA . ASP A 1 177 ? 21.309 -0.817 -9.407 1.00 86.25 177 ASP A CA 1
ATOM 1494 C C . ASP A 1 177 ? 22.736 -0.996 -8.886 1.00 86.25 177 ASP A C 1
ATOM 1496 O O . ASP A 1 177 ? 23.709 -0.785 -9.608 1.00 86.25 177 ASP A O 1
ATOM 1500 N N . VAL A 1 178 ? 22.872 -1.450 -7.640 1.00 86.25 178 VAL A N 1
ATOM 1501 C CA . VAL A 1 178 ? 24.160 -1.581 -6.963 1.00 86.25 178 VAL A CA 1
ATOM 1502 C C . VAL A 1 178 ? 24.711 -3.011 -7.050 1.00 86.25 178 VAL A C 1
ATOM 1504 O O . VAL A 1 178 ? 23.990 -4.010 -6.893 1.00 86.25 178 VAL A O 1
ATOM 1507 N N . SER A 1 179 ? 26.030 -3.109 -7.262 1.00 85.06 179 SER A N 1
ATOM 1508 C CA . SER A 1 179 ? 26.769 -4.375 -7.314 1.00 85.06 179 SER A CA 1
ATOM 1509 C C . SER A 1 179 ? 26.676 -5.155 -5.996 1.00 85.06 179 SER A C 1
ATOM 1511 O O . SER A 1 179 ? 26.470 -4.596 -4.918 1.00 85.06 179 SER A O 1
ATOM 1513 N N . GLY A 1 180 ? 26.850 -6.478 -6.055 1.00 81.44 180 GLY A N 1
ATOM 1514 C CA . GLY A 1 180 ? 26.671 -7.343 -4.883 1.00 81.44 180 GLY A CA 1
ATOM 1515 C C . GLY A 1 180 ? 27.598 -7.026 -3.699 1.00 81.44 180 GLY A C 1
ATOM 1516 O O . GLY A 1 180 ? 27.187 -7.186 -2.552 1.00 81.44 180 GLY A O 1
ATOM 1517 N N . SER A 1 181 ? 28.829 -6.562 -3.949 1.00 82.19 181 SER A N 1
ATOM 1518 C CA . SER A 1 181 ? 29.773 -6.168 -2.891 1.00 82.19 181 SER A CA 1
ATOM 1519 C C . SER A 1 181 ? 29.341 -4.880 -2.192 1.00 82.19 181 SER A C 1
ATOM 1521 O O . SER A 1 181 ? 29.278 -4.845 -0.965 1.00 82.19 181 SER A O 1
ATOM 1523 N N . MET A 1 182 ? 28.978 -3.858 -2.968 1.00 84.31 182 MET A N 1
ATOM 1524 C CA . MET A 1 182 ? 28.522 -2.572 -2.445 1.00 84.31 182 MET A CA 1
ATOM 1525 C C . MET A 1 182 ? 27.177 -2.708 -1.724 1.00 84.31 182 MET A C 1
ATOM 1527 O O . MET A 1 182 ? 26.981 -2.122 -0.667 1.00 84.31 182 MET A O 1
ATOM 1531 N N . ARG A 1 183 ? 26.287 -3.579 -2.206 1.00 83.88 183 ARG A N 1
ATOM 1532 C CA . ARG A 1 183 ? 25.015 -3.874 -1.538 1.00 83.88 183 ARG A CA 1
ATOM 1533 C C . ARG A 1 183 ? 25.195 -4.416 -0.123 1.00 83.88 183 ARG A C 1
ATOM 1535 O O . ARG A 1 183 ? 24.462 -4.015 0.773 1.00 83.88 183 ARG A O 1
ATOM 1542 N N . ARG A 1 184 ? 26.162 -5.317 0.094 1.00 82.44 184 ARG A N 1
ATOM 1543 C CA . ARG A 1 184 ? 26.466 -5.835 1.442 1.00 82.44 184 ARG A CA 1
ATOM 1544 C C . ARG A 1 184 ? 26.959 -4.724 2.366 1.00 82.44 184 ARG A C 1
ATOM 1546 O O . ARG A 1 184 ? 26.496 -4.635 3.493 1.00 82.44 184 ARG A O 1
ATOM 1553 N N . HIS A 1 185 ? 27.834 -3.857 1.862 1.00 83.25 185 HIS A N 1
ATOM 1554 C CA . HIS A 1 185 ? 28.335 -2.701 2.610 1.00 83.25 185 HIS A CA 1
ATOM 1555 C C . HIS A 1 185 ? 27.227 -1.697 2.961 1.00 83.25 185 HIS A C 1
ATOM 1557 O O . HIS A 1 185 ? 27.164 -1.207 4.087 1.00 83.25 185 HIS A O 1
ATOM 1563 N N . ASN A 1 186 ? 26.322 -1.419 2.018 1.00 84.12 186 ASN A N 1
ATOM 1564 C CA . ASN A 1 186 ? 25.188 -0.519 2.232 1.00 84.12 186 ASN A CA 1
ATOM 1565 C C . ASN A 1 186 ? 24.175 -1.109 3.224 1.00 84.12 186 ASN A C 1
ATOM 1567 O O . ASN A 1 186 ? 23.624 -0.371 4.035 1.00 84.12 186 ASN A O 1
ATOM 1571 N N . ALA A 1 187 ? 23.963 -2.429 3.217 1.00 81.31 187 ALA A N 1
ATOM 1572 C CA . ALA A 1 187 ? 23.005 -3.088 4.106 1.00 81.31 187 ALA A CA 1
ATOM 1573 C C . ALA A 1 187 ? 23.309 -2.855 5.597 1.00 81.31 187 ALA A C 1
ATOM 1575 O O . ALA A 1 187 ? 22.388 -2.617 6.380 1.00 81.31 187 ALA A O 1
ATOM 1576 N N . ASP A 1 188 ? 24.586 -2.873 5.988 1.00 77.00 188 ASP A N 1
ATOM 1577 C CA . ASP A 1 188 ? 24.979 -2.623 7.379 1.00 77.00 188 ASP A CA 1
ATOM 1578 C C . ASP A 1 188 ? 24.766 -1.163 7.785 1.00 77.00 188 ASP A C 1
ATOM 1580 O O . ASP A 1 188 ? 24.280 -0.894 8.883 1.00 77.00 188 ASP A O 1
ATOM 1584 N N . LYS A 1 189 ? 25.047 -0.222 6.877 1.00 80.25 189 LYS A N 1
ATOM 1585 C CA . LYS A 1 189 ? 24.836 1.216 7.106 1.00 80.25 189 LYS A CA 1
ATOM 1586 C C . LYS A 1 189 ? 23.358 1.600 7.140 1.00 80.25 189 LYS A C 1
ATOM 1588 O O . LYS A 1 189 ? 22.966 2.493 7.884 1.00 80.25 189 LYS A O 1
ATOM 1593 N N . ASN A 1 190 ? 22.531 0.912 6.358 1.00 88.19 190 ASN A N 1
ATOM 1594 C CA . ASN A 1 190 ? 21.123 1.254 6.182 1.00 88.19 190 ASN A CA 1
ATOM 1595 C C . ASN A 1 190 ? 20.205 0.620 7.236 1.00 88.19 190 ASN A C 1
ATOM 1597 O O . ASN A 1 190 ? 19.000 0.873 7.219 1.00 88.19 190 ASN A O 1
ATOM 1601 N N . ARG A 1 191 ? 20.736 -0.186 8.165 1.00 87.62 191 ARG A N 1
ATOM 1602 C CA . ARG A 1 191 ? 19.935 -0.899 9.172 1.00 87.62 191 ARG A CA 1
ATOM 1603 C C . ARG A 1 191 ? 19.058 0.037 10.002 1.00 87.62 191 ARG A C 1
ATOM 1605 O O . ARG A 1 191 ? 17.852 -0.192 10.103 1.00 87.62 191 ARG A O 1
ATOM 1612 N N . ASP A 1 192 ? 19.639 1.114 10.517 1.00 88.88 192 ASP A N 1
ATOM 1613 C CA . ASP A 1 192 ? 18.919 2.082 11.349 1.00 88.88 192 ASP A CA 1
ATOM 1614 C C . ASP A 1 192 ? 17.870 2.846 10.533 1.00 88.88 192 ASP A C 1
ATOM 1616 O O . ASP A 1 192 ? 16.741 3.040 10.985 1.00 88.88 192 ASP A O 1
ATOM 1620 N N . ILE A 1 193 ? 18.195 3.199 9.284 1.00 90.56 193 ILE A N 1
ATOM 1621 C CA . ILE A 1 193 ? 17.269 3.854 8.347 1.00 90.56 193 ILE A CA 1
ATOM 1622 C C . ILE A 1 193 ? 16.058 2.952 8.078 1.00 90.56 193 ILE A C 1
ATOM 1624 O O . ILE A 1 193 ? 14.914 3.413 8.115 1.00 90.56 193 ILE A O 1
ATOM 1628 N N . MET A 1 194 ? 16.285 1.657 7.840 1.00 90.00 194 MET A N 1
ATOM 1629 C CA . MET A 1 194 ? 15.215 0.680 7.634 1.00 90.00 194 MET A CA 1
ATOM 1630 C C . MET A 1 194 ? 14.352 0.514 8.885 1.00 90.00 194 MET A C 1
ATOM 1632 O O . MET A 1 194 ? 13.124 0.489 8.782 1.00 90.00 194 MET A O 1
ATOM 1636 N N . GLN A 1 195 ? 14.964 0.449 10.070 1.00 91.19 195 GLN A N 1
ATOM 1637 C CA . GLN A 1 195 ? 14.227 0.363 11.328 1.00 91.19 195 GLN A CA 1
ATOM 1638 C C . GLN A 1 195 ? 13.364 1.610 11.556 1.00 91.19 195 GLN A C 1
ATOM 1640 O O . GLN A 1 195 ? 12.193 1.485 11.912 1.00 91.19 195 GLN A O 1
ATOM 1645 N N . GLN A 1 196 ? 13.890 2.805 11.283 1.00 93.31 196 GLN A N 1
ATOM 1646 C CA . GLN A 1 196 ? 13.126 4.050 11.370 1.00 93.31 196 GLN A CA 1
ATOM 1647 C C . GLN A 1 196 ? 11.974 4.100 10.358 1.00 93.31 196 GLN A C 1
ATOM 1649 O O . GLN A 1 196 ? 10.868 4.499 10.719 1.00 93.31 196 GLN A O 1
ATOM 1654 N N . LYS A 1 197 ? 12.191 3.678 9.104 1.00 93.25 197 LYS A N 1
ATOM 1655 C CA . LYS A 1 197 ? 11.118 3.560 8.095 1.00 93.25 197 LYS A CA 1
ATOM 1656 C C . LYS A 1 197 ? 10.021 2.599 8.562 1.00 93.25 197 LYS A C 1
ATOM 1658 O O . LYS A 1 197 ? 8.846 2.948 8.497 1.00 93.25 197 LYS A O 1
ATOM 1663 N N . LYS A 1 198 ? 10.399 1.441 9.113 1.00 93.88 198 LYS A N 1
ATOM 1664 C CA . LYS A 1 198 ? 9.457 0.469 9.684 1.00 93.88 198 LYS A CA 1
ATOM 1665 C C . LYS A 1 198 ? 8.649 1.054 10.839 1.00 93.88 198 LYS A C 1
ATOM 1667 O O . LYS A 1 198 ? 7.436 0.884 10.877 1.00 93.88 198 LYS A O 1
ATOM 1672 N N . LEU A 1 199 ? 9.300 1.743 11.776 1.00 94.81 199 LEU A N 1
ATOM 1673 C CA . LEU A 1 199 ? 8.618 2.364 12.913 1.00 94.81 199 LEU A CA 1
ATOM 1674 C C . LEU A 1 199 ? 7.626 3.441 12.459 1.00 94.81 199 LEU A C 1
ATOM 1676 O O . LEU A 1 199 ? 6.493 3.444 12.936 1.00 94.81 199 LEU A O 1
ATOM 1680 N N . ARG A 1 200 ? 8.013 4.292 11.501 1.00 95.25 200 ARG A N 1
ATOM 1681 C CA . ARG A 1 200 ? 7.116 5.297 10.907 1.00 95.25 200 ARG A CA 1
ATOM 1682 C C . ARG A 1 200 ? 5.906 4.662 10.227 1.00 95.25 200 ARG A C 1
ATOM 1684 O O . ARG A 1 200 ? 4.787 5.116 10.427 1.00 95.25 200 ARG A O 1
ATOM 1691 N N . ASP A 1 201 ? 6.110 3.586 9.473 1.00 95.44 201 ASP A N 1
ATOM 1692 C CA . ASP A 1 201 ? 5.016 2.875 8.808 1.00 95.44 201 ASP A CA 1
ATOM 1693 C C . ASP A 1 201 ? 4.058 2.207 9.810 1.00 95.44 201 ASP A C 1
ATOM 1695 O O . ASP A 1 201 ? 2.842 2.268 9.651 1.00 95.44 201 ASP A O 1
ATOM 1699 N N . LEU A 1 202 ? 4.578 1.633 10.899 1.00 94.94 202 LEU A N 1
ATOM 1700 C CA . LEU A 1 202 ? 3.738 1.089 11.970 1.00 94.94 202 LEU A CA 1
ATOM 1701 C C . LEU A 1 202 ? 2.936 2.185 12.684 1.00 94.94 202 LEU A C 1
ATOM 1703 O O . LEU A 1 202 ? 1.755 1.984 12.964 1.00 94.94 202 LEU A O 1
ATOM 1707 N N . GLN A 1 203 ? 3.544 3.345 12.945 1.00 95.94 203 GLN A N 1
ATOM 1708 C CA . GLN A 1 203 ? 2.843 4.506 13.503 1.00 95.94 203 GLN A CA 1
ATOM 1709 C C . GLN A 1 203 ? 1.722 4.977 12.568 1.00 95.94 203 GLN A C 1
ATOM 1711 O O . GLN A 1 203 ? 0.589 5.141 13.013 1.00 95.94 203 GLN A O 1
ATOM 1716 N N . ARG A 1 204 ? 1.999 5.078 11.264 1.00 96.81 204 ARG A N 1
ATOM 1717 C CA . ARG A 1 204 ? 1.010 5.407 10.228 1.00 96.81 204 ARG A CA 1
ATOM 1718 C C . ARG A 1 204 ? -0.174 4.433 10.227 1.00 96.81 204 ARG A C 1
ATOM 1720 O O . ARG A 1 204 ? -1.327 4.856 10.171 1.00 96.81 204 ARG A O 1
ATOM 1727 N N . ILE A 1 205 ? 0.075 3.124 10.331 1.00 96.44 205 ILE A N 1
ATOM 1728 C CA . ILE A 1 205 ? -0.998 2.116 10.422 1.00 96.44 205 ILE A CA 1
ATOM 1729 C C . ILE A 1 205 ? -1.802 2.293 11.717 1.00 96.44 205 ILE A C 1
ATOM 1731 O O . ILE A 1 205 ? -3.029 2.223 11.689 1.00 96.44 205 ILE A O 1
ATOM 1735 N N . GLN A 1 206 ? -1.150 2.572 12.848 1.00 94.94 206 GLN A N 1
ATOM 1736 C CA . GLN A 1 206 ? -1.856 2.849 14.102 1.00 94.94 206 GLN A CA 1
ATOM 1737 C C . GLN A 1 206 ? -2.744 4.096 14.004 1.00 94.94 206 GLN A C 1
ATOM 1739 O O . GLN A 1 206 ? -3.853 4.098 14.536 1.00 94.94 206 GLN A O 1
ATOM 1744 N N . GLU A 1 207 ? -2.286 5.150 13.331 1.00 96.62 207 GLU A N 1
ATOM 1745 C CA . GLU A 1 207 ? -3.074 6.359 13.072 1.00 96.62 207 GLU A CA 1
ATOM 1746 C C . GLU A 1 207 ? -4.282 6.069 12.183 1.00 96.62 207 GLU A C 1
ATOM 1748 O O . GLU A 1 207 ? -5.400 6.454 12.532 1.00 96.62 207 GLU A O 1
ATOM 1753 N N . LEU A 1 208 ? -4.090 5.307 11.102 1.00 97.38 208 LEU A N 1
ATOM 1754 C CA . LEU A 1 208 ? -5.176 4.827 10.249 1.00 97.38 208 LEU A CA 1
ATOM 1755 C C . LEU A 1 208 ? -6.228 4.054 11.059 1.00 97.38 208 LEU A C 1
ATOM 1757 O O . LEU A 1 208 ? -7.425 4.298 10.914 1.00 97.38 208 LEU A O 1
ATOM 1761 N N . VAL A 1 209 ? -5.795 3.145 11.935 1.00 97.00 209 VAL A N 1
ATOM 1762 C CA . VAL A 1 209 ? -6.691 2.351 12.788 1.00 97.00 209 VAL A CA 1
ATOM 1763 C C . VAL A 1 209 ? -7.455 3.241 13.765 1.00 97.00 209 VAL A C 1
ATOM 1765 O O . VAL A 1 209 ? -8.672 3.110 13.883 1.00 97.00 209 VAL A O 1
ATOM 1768 N N . LYS A 1 210 ? -6.776 4.180 14.435 1.00 95.19 210 LYS A N 1
ATOM 1769 C CA . LYS A 1 210 ? -7.415 5.145 15.346 1.00 95.19 210 LYS A CA 1
ATOM 1770 C C . LYS A 1 210 ? -8.471 5.981 14.624 1.00 95.19 210 LYS A C 1
ATOM 1772 O O . LYS A 1 210 ? -9.574 6.156 15.144 1.00 95.19 210 LYS A O 1
ATOM 1777 N N . LEU A 1 211 ? -8.149 6.467 13.426 1.00 96.00 211 LEU A N 1
ATOM 1778 C CA . LEU A 1 211 ? -9.074 7.231 12.599 1.00 96.00 211 LEU A CA 1
ATOM 1779 C C . LEU A 1 211 ? -10.283 6.384 12.186 1.00 96.00 211 LEU A C 1
ATOM 1781 O O . LEU A 1 211 ? -11.422 6.831 12.322 1.00 96.00 211 LEU A O 1
ATOM 1785 N N . ALA A 1 212 ? -10.047 5.151 11.737 1.00 96.25 212 ALA A N 1
ATOM 1786 C CA . ALA A 1 212 ? -11.112 4.235 11.359 1.00 96.25 212 ALA A CA 1
ATOM 1787 C C . ALA A 1 212 ? -12.057 3.970 12.539 1.00 96.25 212 ALA A C 1
ATOM 1789 O O . ALA A 1 212 ? -13.260 4.119 12.377 1.00 96.25 212 ALA A O 1
ATOM 1790 N N . ILE A 1 213 ? -11.535 3.681 13.739 1.00 94.38 213 ILE A N 1
ATOM 1791 C CA . ILE A 1 213 ? -12.351 3.480 14.953 1.00 94.38 213 ILE A CA 1
ATOM 1792 C C . ILE A 1 213 ? -13.214 4.711 15.256 1.00 94.38 213 ILE A C 1
ATOM 1794 O O . ILE A 1 213 ? -14.395 4.583 15.574 1.00 94.38 213 ILE A O 1
ATOM 1798 N N . LYS A 1 214 ? -12.635 5.914 15.145 1.00 92.56 214 LYS A N 1
ATOM 1799 C CA . LYS A 1 214 ? -13.335 7.185 15.389 1.00 92.56 214 LYS A CA 1
ATOM 1800 C C . LYS A 1 214 ? -14.497 7.405 14.415 1.00 92.56 214 LYS A C 1
ATOM 1802 O O . LYS A 1 214 ? -15.506 8.006 14.792 1.00 92.56 214 LYS A O 1
ATOM 1807 N N . ARG A 1 215 ? -14.345 6.976 13.160 1.00 93.62 215 ARG A N 1
ATOM 1808 C CA . ARG A 1 215 ? -15.300 7.247 12.076 1.00 93.62 215 ARG A CA 1
ATOM 1809 C C . ARG A 1 215 ? -16.220 6.068 11.745 1.00 93.62 215 ARG A C 1
ATOM 1811 O O . ARG A 1 215 ? -17.211 6.291 11.059 1.00 93.62 215 ARG A O 1
ATOM 1818 N N . ASP A 1 216 ? -15.967 4.871 12.276 1.00 94.06 216 ASP A N 1
ATOM 1819 C CA . ASP A 1 216 ? -16.765 3.678 11.976 1.00 94.06 216 ASP A CA 1
ATOM 1820 C C . ASP A 1 216 ? -18.221 3.825 12.474 1.00 94.06 216 ASP A C 1
ATOM 1822 O O . ASP A 1 216 ? -18.466 3.961 13.684 1.00 94.06 216 ASP A O 1
ATOM 1826 N N . PRO A 1 217 ? -19.219 3.756 11.571 1.00 90.75 217 PRO A N 1
ATOM 1827 C CA . PRO A 1 217 ? -20.629 3.892 11.929 1.00 90.75 217 PRO A CA 1
ATOM 1828 C C . PRO A 1 217 ? -21.131 2.778 12.865 1.00 90.75 217 PRO A C 1
ATOM 1830 O O . PRO A 1 217 ? -22.095 2.986 13.606 1.00 90.75 217 PRO A O 1
ATOM 1833 N N . ARG A 1 218 ? -20.489 1.603 12.874 1.00 88.00 218 ARG A N 1
ATOM 1834 C CA . ARG A 1 218 ? -20.830 0.461 13.741 1.00 88.00 218 ARG A CA 1
ATOM 1835 C C . ARG A 1 218 ? -20.378 0.693 15.181 1.00 88.00 218 ARG A C 1
ATOM 1837 O O . ARG A 1 218 ? -21.073 0.284 16.110 1.00 88.00 218 ARG A O 1
ATOM 1844 N N . ILE A 1 219 ? -19.255 1.389 15.376 1.00 84.00 219 ILE A N 1
ATOM 1845 C CA . ILE A 1 219 ? -18.727 1.735 16.705 1.00 84.00 219 ILE A CA 1
ATOM 1846 C C . ILE A 1 219 ? -19.460 2.944 17.286 1.00 84.00 219 ILE A C 1
ATOM 1848 O O . ILE A 1 219 ? -19.826 2.918 18.461 1.00 84.00 219 ILE A O 1
ATOM 1852 N N . LYS A 1 220 ? -19.764 3.968 16.478 1.00 65.56 220 LYS A N 1
ATOM 1853 C CA . LYS A 1 220 ? -20.556 5.129 16.935 1.00 65.56 220 LYS A CA 1
ATOM 1854 C C . LYS A 1 220 ? -21.935 4.726 17.477 1.00 65.56 220 LYS A C 1
ATOM 1856 O O . LYS A 1 220 ? -22.404 5.287 18.467 1.00 65.56 220 LYS A O 1
ATOM 1861 N N . LYS A 1 221 ? -22.568 3.703 16.888 1.00 56.56 221 LYS A N 1
ATOM 1862 C CA . LYS A 1 221 ? -23.810 3.117 17.427 1.00 56.56 221 LYS A CA 1
ATOM 1863 C C . LYS A 1 221 ? -23.612 2.514 18.824 1.00 56.56 221 LYS A C 1
ATOM 1865 O O . LYS A 1 221 ? -24.491 2.671 19.664 1.00 56.56 221 LYS A O 1
ATOM 1870 N N . LYS A 1 222 ? -22.453 1.898 19.097 1.00 49.62 222 LYS A N 1
ATOM 1871 C CA . LYS A 1 222 ? -22.091 1.389 20.430 1.00 49.62 222 LYS A CA 1
ATOM 1872 C C . LYS A 1 222 ? -21.742 2.513 21.415 1.00 49.62 222 LYS A C 1
ATOM 1874 O O . LYS A 1 222 ? -22.063 2.378 22.578 1.00 49.62 222 LYS A O 1
ATOM 1879 N N . SER A 1 223 ? -21.151 3.643 21.012 1.00 46.78 223 SER A N 1
ATOM 1880 C CA . SER A 1 223 ? -20.857 4.734 21.969 1.00 46.78 223 SER A CA 1
ATOM 1881 C C . SER A 1 223 ? -22.096 5.517 22.419 1.00 46.78 223 SER A C 1
ATOM 1883 O O . SER A 1 223 ? -22.105 6.045 23.527 1.00 46.78 223 SER A O 1
ATOM 1885 N N . ASN A 1 224 ? -23.141 5.577 21.586 1.00 43.75 224 ASN A N 1
ATOM 1886 C CA . ASN A 1 224 ? -24.455 6.097 21.990 1.00 43.75 224 ASN A CA 1
ATOM 1887 C C . ASN A 1 224 ? -25.259 5.079 22.819 1.00 43.75 224 ASN A C 1
ATOM 1889 O O . ASN A 1 224 ? -26.232 5.448 23.470 1.00 43.75 224 ASN A O 1
ATOM 1893 N N . GLY A 1 225 ? -24.845 3.810 22.806 1.00 46.47 225 GLY A N 1
ATOM 1894 C CA . GLY A 1 225 ? -25.311 2.765 23.706 1.00 46.47 225 GLY A CA 1
ATOM 1895 C C . GLY A 1 225 ? -24.280 2.533 24.799 1.00 46.47 225 GLY A C 1
ATOM 1896 O O . GLY A 1 225 ? -23.508 1.591 24.709 1.00 46.47 225 GLY A O 1
ATOM 1897 N N . THR A 1 226 ? -24.255 3.417 25.798 1.00 53.81 226 THR A N 1
ATOM 1898 C CA . THR A 1 226 ? -23.794 3.149 27.166 1.00 53.81 226 THR A CA 1
ATOM 1899 C C . THR A 1 226 ? -23.035 1.822 27.345 1.00 53.81 226 THR A C 1
ATOM 1901 O O . THR A 1 226 ? -23.661 0.763 27.359 1.00 53.81 226 THR A O 1
ATOM 1904 N N . SER A 1 227 ? -21.702 1.875 27.510 1.00 60.00 227 SER A N 1
ATOM 1905 C CA . SER A 1 227 ? -20.869 0.678 27.740 1.00 60.00 227 SER A CA 1
ATOM 1906 C C . SER A 1 227 ? -21.548 -0.269 28.746 1.00 60.00 227 SER A C 1
ATOM 1908 O O . SER A 1 227 ? -22.085 0.223 29.746 1.00 60.00 227 SER A O 1
ATOM 1910 N N . PRO A 1 228 ? -21.572 -1.596 28.540 1.00 70.62 228 PRO A N 1
ATOM 1911 C CA . PRO A 1 228 ? -22.138 -2.518 29.519 1.00 70.62 228 PRO A CA 1
ATOM 1912 C C . PRO A 1 228 ? -21.561 -2.265 30.919 1.00 70.62 228 PRO A C 1
ATOM 1914 O O . PRO A 1 228 ? -20.407 -1.854 31.066 1.00 70.62 228 PRO A O 1
ATOM 1917 N N . TRP A 1 229 ? -22.387 -2.418 31.952 1.00 78.12 229 TRP A N 1
ATOM 1918 C CA . TRP A 1 229 ? -21.933 -2.258 33.332 1.00 78.12 229 TRP A CA 1
ATOM 1919 C C . TRP A 1 229 ? -21.068 -3.457 33.723 1.00 78.12 229 TRP A C 1
ATOM 1921 O O . TRP A 1 229 ? -21.544 -4.586 33.662 1.00 78.12 229 TRP A O 1
ATOM 1931 N N . ASP A 1 230 ? -19.825 -3.204 34.130 1.00 81.94 230 ASP A N 1
ATOM 1932 C CA . ASP A 1 230 ? -18.944 -4.231 34.702 1.00 81.94 230 ASP A CA 1
ATOM 1933 C C . ASP A 1 230 ? -19.321 -4.537 36.166 1.00 81.94 230 ASP A C 1
ATOM 1935 O O . ASP A 1 230 ? -19.812 -3.665 36.891 1.00 81.94 230 ASP A O 1
ATOM 1939 N N . ASP A 1 231 ? -19.031 -5.746 36.647 1.00 81.75 231 ASP A N 1
ATOM 1940 C CA . ASP A 1 231 ? -19.324 -6.173 38.022 1.00 81.75 231 ASP A CA 1
ATOM 1941 C C . ASP A 1 231 ? -18.661 -5.265 39.071 1.00 81.75 231 ASP A C 1
ATOM 1943 O O . ASP A 1 231 ? -19.241 -4.966 40.123 1.00 81.75 231 ASP A O 1
ATOM 1947 N N . SER A 1 232 ? -17.459 -4.762 38.781 1.00 85.06 232 SER A N 1
ATOM 1948 C CA . SER A 1 232 ? -16.739 -3.821 39.651 1.00 85.06 232 SER A CA 1
ATOM 1949 C C . SER A 1 232 ? -17.428 -2.455 39.705 1.00 85.06 232 SER A C 1
ATOM 1951 O O . SER A 1 232 ? -17.476 -1.811 40.764 1.00 85.06 232 SER A O 1
ATOM 1953 N N . GLN A 1 233 ? -18.010 -2.030 38.577 1.00 86.25 233 GLN A N 1
ATOM 1954 C CA . GLN A 1 233 ? -18.794 -0.800 38.473 1.00 86.25 233 GLN A CA 1
ATOM 1955 C C . GLN A 1 233 ? -20.109 -0.938 39.241 1.00 86.25 233 GLN A C 1
ATOM 1957 O O . GLN A 1 233 ? -20.466 -0.029 39.986 1.00 86.25 233 GLN A O 1
ATOM 1962 N N . LEU A 1 234 ? -20.790 -2.084 39.143 1.00 89.06 234 LEU A N 1
ATOM 1963 C CA . LEU A 1 234 ? -22.032 -2.357 39.875 1.00 89.06 234 LEU A CA 1
ATOM 1964 C C . LEU A 1 234 ? -21.812 -2.398 41.394 1.00 89.06 234 LEU A C 1
ATOM 1966 O O . LEU A 1 234 ? -22.593 -1.814 42.150 1.00 89.06 234 LEU A O 1
ATOM 1970 N N . LYS A 1 235 ? -20.724 -3.024 41.863 1.00 89.94 235 LYS A N 1
ATOM 1971 C CA . LYS A 1 235 ? -20.344 -3.019 43.290 1.00 89.94 235 LYS A CA 1
ATOM 1972 C C . LYS A 1 235 ? -20.058 -1.605 43.795 1.00 89.94 235 LYS A C 1
ATOM 1974 O O . LYS A 1 235 ? -20.569 -1.206 44.843 1.00 89.94 235 LYS A O 1
ATOM 1979 N N . SER A 1 236 ? -19.283 -0.833 43.033 1.00 88.31 236 SER A N 1
ATOM 1980 C CA . SER A 1 236 ? -18.979 0.568 43.355 1.00 88.31 236 SER A CA 1
ATOM 1981 C C . SER A 1 236 ? -20.235 1.438 43.360 1.00 88.31 236 SER A C 1
ATOM 1983 O O . SER A 1 236 ? -20.421 2.233 44.277 1.00 88.31 236 SER A O 1
ATOM 1985 N N . LEU A 1 237 ? -21.139 1.232 42.399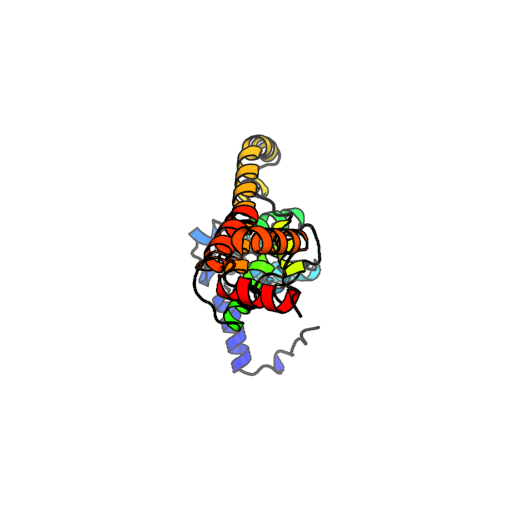 1.00 89.62 237 LEU A N 1
ATOM 1986 C CA . LEU A 1 237 ? -22.416 1.932 42.304 1.00 89.62 237 LEU A CA 1
ATOM 1987 C C . LEU A 1 237 ? -23.289 1.689 43.544 1.00 89.62 237 LEU A C 1
ATOM 1989 O O . LEU A 1 237 ? -23.753 2.649 44.155 1.00 89.62 237 LEU A O 1
ATOM 1993 N N . ARG A 1 238 ? -23.457 0.426 43.965 1.00 90.62 238 ARG A N 1
ATOM 1994 C CA . ARG A 1 238 ? -24.209 0.079 45.188 1.00 90.62 238 ARG A CA 1
ATOM 1995 C C . ARG A 1 238 ? -23.578 0.699 46.436 1.00 90.62 238 ARG A C 1
ATOM 1997 O O . ARG A 1 238 ? -24.280 1.242 47.285 1.00 90.62 238 ARG A O 1
ATOM 2004 N N . ARG A 1 239 ? -22.244 0.669 46.534 1.00 90.00 239 ARG A N 1
ATOM 2005 C CA . ARG A 1 239 ? -21.509 1.305 47.636 1.00 90.00 239 ARG A CA 1
ATOM 2006 C C . ARG A 1 239 ? -21.742 2.817 47.668 1.00 90.00 239 ARG A C 1
ATOM 2008 O O . ARG A 1 239 ? -21.947 3.375 48.743 1.00 90.00 239 ARG A O 1
ATOM 2015 N N . PHE A 1 240 ? -21.713 3.479 46.514 1.00 90.50 240 PHE A N 1
ATOM 2016 C CA . PHE A 1 240 ? -21.920 4.921 46.436 1.00 90.50 240 PHE A CA 1
ATOM 2017 C C . PHE A 1 240 ? -23.368 5.341 46.692 1.00 90.50 240 PHE A C 1
ATOM 2019 O O . PHE A 1 240 ? -23.560 6.374 47.328 1.00 90.50 240 PHE A O 1
ATOM 2026 N N . ASP A 1 241 ? -24.373 4.550 46.307 1.00 90.56 241 ASP A N 1
ATOM 2027 C CA . ASP A 1 241 ? -25.769 4.827 46.689 1.00 90.56 241 ASP A CA 1
ATOM 2028 C C . ASP A 1 241 ? -25.962 4.768 48.208 1.00 90.56 241 ASP A C 1
ATOM 2030 O O . ASP A 1 241 ? -26.562 5.667 48.791 1.00 90.56 241 ASP A O 1
ATOM 2034 N N . ASN A 1 242 ? -25.355 3.782 48.875 1.00 88.38 242 ASN A N 1
ATOM 2035 C CA . ASN A 1 242 ? -25.405 3.689 50.336 1.00 88.38 242 ASN A CA 1
ATOM 2036 C C . ASN A 1 242 ? -24.709 4.875 51.029 1.00 88.38 242 ASN A C 1
ATOM 2038 O O . ASN A 1 242 ? -25.176 5.345 52.064 1.00 88.38 242 ASN A O 1
ATOM 2042 N N . LEU A 1 243 ? -23.603 5.373 50.465 1.00 86.19 243 LEU A N 1
ATOM 2043 C CA . LEU A 1 243 ? -22.826 6.478 51.043 1.00 86.19 243 LEU A CA 1
ATOM 2044 C C . LEU A 1 243 ? -23.446 7.857 50.780 1.00 86.19 243 LEU A C 1
ATOM 2046 O O . LEU A 1 243 ? -23.439 8.714 51.661 1.00 86.19 243 LEU A O 1
ATOM 2050 N N . PHE A 1 244 ? -23.965 8.088 49.573 1.00 86.31 244 PHE A N 1
ATOM 2051 C CA . PHE A 1 244 ? -24.420 9.406 49.116 1.00 86.31 244 PHE A CA 1
ATOM 2052 C C . PHE A 1 244 ? -25.943 9.510 48.967 1.00 86.31 244 PHE A C 1
ATOM 2054 O O . PHE A 1 244 ? -26.446 10.566 48.584 1.00 86.31 244 PHE A O 1
ATOM 2061 N N . GLY A 1 245 ? -26.698 8.461 49.307 1.00 75.19 245 GLY A N 1
ATOM 2062 C CA . GLY A 1 245 ? -28.138 8.350 49.056 1.00 75.19 245 GLY A CA 1
ATOM 2063 C C . GLY A 1 245 ? -29.012 9.461 49.649 1.00 75.19 245 GLY A C 1
ATOM 2064 O O . GLY A 1 245 ? -30.106 9.697 49.133 1.00 75.19 245 GLY A O 1
ATOM 2065 N N . LYS A 1 246 ? -28.522 10.167 50.680 1.00 76.50 246 LYS A N 1
ATOM 2066 C CA . LYS A 1 246 ? -29.211 11.281 51.361 1.00 76.50 246 LYS A CA 1
ATOM 2067 C C . LYS A 1 246 ? -28.895 12.674 50.791 1.00 76.50 246 LYS A C 1
ATOM 2069 O O . LYS A 1 246 ? -29.470 13.654 51.249 1.00 76.50 246 LYS A O 1
ATOM 2074 N N . THR A 1 247 ? -27.977 12.791 49.830 1.00 80.31 247 THR A N 1
ATOM 2075 C CA . THR A 1 247 ? -27.591 14.093 49.253 1.00 80.31 247 THR A CA 1
ATOM 2076 C C . THR A 1 247 ? -28.519 14.507 48.107 1.00 80.31 247 THR A C 1
ATOM 2078 O O . THR A 1 247 ? -28.917 13.670 47.299 1.00 80.31 247 THR A O 1
ATOM 2081 N N . SER A 1 248 ? -28.839 15.806 48.002 1.00 78.69 248 SER A N 1
ATOM 2082 C CA . SER A 1 248 ? -29.694 16.344 46.923 1.00 78.69 248 SER A CA 1
ATOM 2083 C C . SER A 1 248 ? -29.113 16.075 45.527 1.00 78.69 248 SER A C 1
ATOM 2085 O O . SER A 1 248 ? -29.846 15.728 44.608 1.00 78.69 248 SER A O 1
ATOM 2087 N N . ASN A 1 249 ? -27.785 16.147 45.385 1.00 86.25 249 ASN A N 1
ATOM 2088 C CA . ASN A 1 249 ? -27.086 16.009 44.098 1.00 86.25 249 ASN A CA 1
ATOM 2089 C C . ASN A 1 249 ? -26.422 14.632 43.953 1.00 86.25 249 ASN A C 1
ATOM 2091 O O . ASN A 1 249 ? -25.355 14.494 43.352 1.00 86.25 249 ASN A O 1
ATOM 2095 N N . LYS A 1 250 ? -27.015 13.594 44.558 1.00 86.69 250 LYS A N 1
ATOM 2096 C CA . LYS A 1 250 ? -26.383 12.271 44.664 1.00 86.69 250 LYS A CA 1
ATOM 2097 C C . LYS A 1 250 ? -25.970 11.685 43.318 1.00 86.69 250 LYS A C 1
ATOM 2099 O O . LYS A 1 250 ? -24.894 11.112 43.220 1.00 86.69 250 LYS A O 1
ATOM 2104 N N . PHE A 1 251 ? -26.777 11.850 42.272 1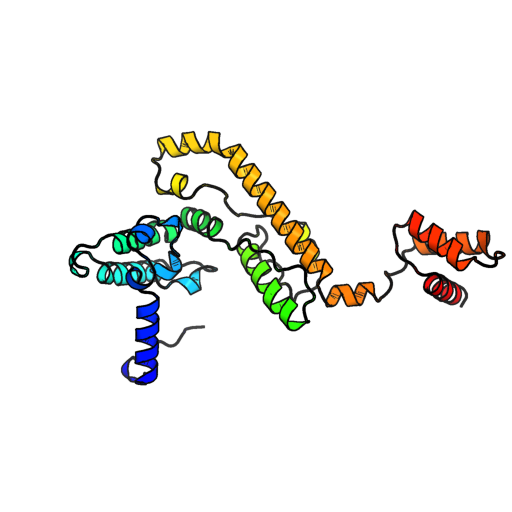.00 90.31 251 PHE A N 1
ATOM 2105 C CA . PHE A 1 251 ? -26.483 11.265 40.962 1.00 90.31 251 PHE A CA 1
ATOM 2106 C C . PHE A 1 251 ? -25.288 11.938 40.283 1.00 90.31 251 PHE A C 1
ATOM 2108 O O . PHE A 1 251 ? -24.467 11.241 39.693 1.00 90.31 251 PHE A O 1
ATOM 2115 N N . ASP A 1 252 ? -25.132 13.254 40.441 1.00 88.56 252 ASP A N 1
ATOM 2116 C CA . ASP A 1 252 ? -23.980 13.997 39.921 1.00 88.56 252 ASP A CA 1
ATOM 2117 C C . ASP A 1 252 ? -22.692 13.606 40.649 1.00 88.56 252 ASP A C 1
ATOM 2119 O O . ASP A 1 252 ? -21.656 13.366 40.028 1.00 88.56 252 ASP A O 1
ATOM 2123 N N . VAL A 1 253 ? -22.768 13.471 41.978 1.00 88.56 253 VAL A N 1
ATOM 2124 C CA . VAL A 1 253 ? -21.636 13.047 42.815 1.00 88.56 253 VAL A CA 1
ATOM 2125 C C . VAL A 1 253 ? -21.214 11.616 42.480 1.00 88.56 253 VAL A C 1
ATOM 2127 O O . VAL A 1 253 ? -20.022 11.341 42.331 1.00 88.56 253 VAL A O 1
ATOM 2130 N N . ILE A 1 254 ? -22.180 10.706 42.336 1.00 89.62 254 ILE A N 1
ATOM 2131 C CA . ILE A 1 254 ? -21.931 9.305 41.983 1.00 89.62 254 ILE A CA 1
ATOM 2132 C C . ILE A 1 254 ? -21.345 9.208 40.569 1.00 89.62 254 ILE A C 1
ATOM 2134 O O . ILE A 1 254 ? -20.354 8.504 40.384 1.00 89.62 254 ILE A O 1
ATOM 2138 N N . ALA A 1 255 ? -21.896 9.942 39.595 1.00 90.00 255 ALA A N 1
ATOM 2139 C CA . ALA A 1 255 ? -21.385 9.978 38.226 1.00 90.00 255 ALA A CA 1
ATOM 2140 C C . ALA A 1 255 ? -19.937 10.480 38.183 1.00 90.00 255 ALA A C 1
ATOM 2142 O O . ALA A 1 255 ? -19.085 9.835 37.576 1.00 90.00 255 ALA A O 1
ATOM 2143 N N . LYS A 1 256 ? -19.630 11.579 38.885 1.00 89.88 256 LYS A N 1
ATOM 2144 C CA . LYS A 1 256 ? -18.270 12.126 38.959 1.00 89.88 256 LYS A CA 1
ATOM 2145 C C . LYS A 1 256 ? -17.281 11.106 39.532 1.00 89.88 256 LYS A C 1
ATOM 2147 O O . LYS A 1 256 ? -16.266 10.838 38.900 1.00 89.88 256 LYS A O 1
ATOM 2152 N N . LYS A 1 257 ? -17.607 10.476 40.666 1.00 87.94 257 LYS A N 1
ATOM 2153 C CA . LYS A 1 257 ? -16.732 9.479 41.312 1.00 87.94 257 LYS A CA 1
ATOM 2154 C C . LYS A 1 257 ? -16.552 8.206 40.484 1.00 87.94 257 LYS A C 1
ATOM 2156 O O . LYS A 1 257 ? -15.451 7.670 40.430 1.00 87.94 257 LYS A O 1
ATOM 2161 N N . LEU A 1 258 ? -17.609 7.712 39.836 1.00 87.81 258 LEU A N 1
ATOM 2162 C CA . LEU A 1 258 ? -17.513 6.560 38.931 1.00 87.81 258 LEU A CA 1
ATOM 2163 C C . LEU A 1 258 ? -16.645 6.882 37.712 1.00 87.81 258 LEU A C 1
ATOM 2165 O O . LEU A 1 258 ? -15.801 6.075 37.334 1.00 87.81 258 LEU A O 1
ATOM 2169 N N . ASN A 1 259 ? -16.817 8.069 37.133 1.00 85.38 259 ASN A N 1
ATOM 2170 C CA . ASN A 1 259 ? -16.031 8.509 35.987 1.00 85.38 259 ASN A CA 1
ATOM 2171 C C . ASN A 1 259 ? -14.556 8.739 36.354 1.00 85.38 259 ASN A C 1
ATOM 2173 O O . ASN A 1 259 ? -13.687 8.396 35.560 1.00 85.38 259 ASN A O 1
ATOM 2177 N N . GLU A 1 260 ? -14.260 9.233 37.561 1.00 85.69 260 GLU A N 1
ATOM 2178 C CA . GLU A 1 260 ? -12.890 9.334 38.087 1.00 85.69 260 GLU A CA 1
ATOM 2179 C C . GLU A 1 260 ? -12.245 7.954 38.297 1.00 85.69 260 GLU A C 1
ATOM 2181 O O . GLU A 1 260 ? -11.093 7.754 37.925 1.00 85.69 260 GLU A O 1
ATOM 2186 N N . LEU A 1 261 ? -12.981 6.988 38.858 1.00 83.31 261 LEU A N 1
ATOM 2187 C CA . LEU A 1 261 ? -12.436 5.665 39.188 1.00 83.31 261 LEU A CA 1
ATOM 2188 C C . LEU A 1 261 ? -12.261 4.742 37.983 1.00 83.31 261 LEU A C 1
ATOM 2190 O O . LEU A 1 261 ? -11.318 3.957 37.950 1.00 83.31 261 LEU A O 1
ATOM 2194 N N . PHE A 1 262 ? -13.176 4.804 37.017 1.00 80.25 262 PHE A N 1
ATOM 2195 C CA . PHE A 1 262 ? -13.215 3.867 35.890 1.00 80.25 262 PHE A CA 1
ATOM 2196 C C . PHE A 1 262 ? -12.921 4.529 34.542 1.00 80.25 262 PHE A C 1
ATOM 2198 O O . PHE A 1 262 ? -13.035 3.870 33.511 1.00 80.25 262 PHE A O 1
ATOM 2205 N N . LEU A 1 263 ? -12.564 5.820 34.532 1.00 75.19 263 LEU A N 1
ATOM 2206 C CA . LEU A 1 263 ? -12.312 6.610 33.319 1.00 75.19 263 LEU A CA 1
ATOM 2207 C C . LEU A 1 263 ? -13.472 6.535 32.304 1.00 75.19 263 LEU A C 1
ATOM 2209 O O . LEU A 1 263 ? -13.275 6.614 31.090 1.00 75.19 263 LEU A O 1
ATOM 2213 N N . THR A 1 264 ? -14.702 6.374 32.800 1.00 73.50 264 THR A N 1
ATOM 2214 C CA . THR A 1 264 ? -15.923 6.307 31.987 1.00 73.50 264 THR A CA 1
ATOM 2215 C C . THR A 1 264 ? -16.563 7.684 31.793 1.00 73.50 264 THR A C 1
ATOM 2217 O O . THR A 1 264 ? -16.233 8.637 32.491 1.00 73.50 264 THR A O 1
ATOM 2220 N N . LYS A 1 265 ? -17.513 7.803 30.852 1.00 79.19 265 LYS A N 1
ATOM 2221 C CA . LYS A 1 265 ? -18.338 9.011 30.640 1.00 79.19 265 LYS A CA 1
ATOM 2222 C C . LYS A 1 265 ? -19.822 8.727 30.897 1.00 79.19 265 LYS A C 1
ATOM 2224 O O . LYS A 1 265 ? -20.646 8.842 29.996 1.00 79.19 265 LYS A O 1
ATOM 2229 N N . ARG A 1 266 ? -20.154 8.309 32.119 1.00 82.00 266 ARG A N 1
ATOM 2230 C CA . ARG A 1 266 ? -21.531 8.015 32.550 1.00 82.00 266 ARG A CA 1
ATOM 2231 C C . ARG A 1 266 ? -22.241 9.313 32.922 1.00 82.00 266 ARG A C 1
ATOM 2233 O O . ARG A 1 266 ? -21.676 10.121 33.665 1.00 82.00 266 ARG A O 1
ATOM 2240 N N . SER A 1 267 ? -23.460 9.511 32.427 1.00 86.62 267 SER A N 1
ATOM 2241 C CA . SER A 1 267 ? -24.275 10.682 32.783 1.00 86.62 267 SER A CA 1
ATOM 2242 C C . SER A 1 267 ? -25.062 10.454 34.087 1.00 86.62 267 SER A C 1
ATOM 2244 O O . SER A 1 267 ? -25.387 9.308 34.404 1.00 86.62 267 SER A O 1
ATOM 2246 N N . PRO A 1 268 ? -25.442 11.509 34.831 1.00 87.25 268 PRO A N 1
ATOM 2247 C CA . PRO A 1 268 ? -26.274 11.374 36.035 1.00 87.25 268 PRO A CA 1
ATOM 2248 C C . PRO A 1 268 ? -27.614 10.665 35.771 1.00 87.25 268 PRO A C 1
ATOM 2250 O O . PRO A 1 268 ? -28.081 9.872 36.591 1.00 87.25 268 PRO A O 1
ATOM 2253 N N . GLN A 1 269 ? -28.206 10.900 34.595 1.00 84.88 269 GLN A N 1
ATOM 2254 C CA . GLN A 1 269 ? -29.450 10.266 34.144 1.00 84.88 269 GLN A CA 1
ATOM 2255 C C . GLN A 1 269 ? -29.303 8.742 34.022 1.00 84.88 269 GLN A C 1
ATOM 2257 O O . GLN A 1 269 ? -30.191 7.980 34.403 1.00 84.88 269 GLN A O 1
ATOM 2262 N N . GLU A 1 270 ? -28.152 8.304 33.522 1.00 85.12 270 GLU A N 1
ATOM 2263 C CA . GLU A 1 270 ? -27.816 6.899 33.336 1.00 85.12 270 GLU A CA 1
ATOM 2264 C C . GLU A 1 270 ? -27.585 6.186 34.674 1.00 85.12 270 GLU A C 1
ATOM 2266 O O . GLU A 1 270 ? -28.078 5.076 34.880 1.00 85.12 270 GLU A O 1
ATOM 2271 N N . ILE A 1 271 ? -26.904 6.856 35.614 1.00 88.00 271 ILE A N 1
ATOM 2272 C CA . ILE A 1 271 ? -26.732 6.366 36.988 1.00 88.00 271 ILE A CA 1
ATOM 2273 C C . ILE A 1 271 ? -28.097 6.127 37.634 1.00 88.00 271 ILE A C 1
ATOM 2275 O O . ILE A 1 271 ? -28.323 5.061 38.203 1.00 88.00 271 ILE A O 1
ATOM 2279 N N . LYS A 1 272 ? -29.014 7.097 37.521 1.00 88.94 272 LYS A N 1
ATOM 2280 C CA . LYS A 1 272 ? -30.371 6.987 38.065 1.00 88.94 272 LYS A CA 1
ATOM 2281 C C . LYS A 1 272 ? -31.115 5.788 37.476 1.00 88.94 272 LYS A C 1
ATOM 2283 O O . LYS A 1 272 ? -31.588 4.947 38.232 1.00 88.94 272 LYS A O 1
ATOM 2288 N N . SER A 1 273 ? -31.141 5.670 36.146 1.00 86.69 273 SER A N 1
ATOM 2289 C CA . SER A 1 273 ? -31.824 4.565 35.463 1.00 86.69 273 SER A CA 1
ATOM 2290 C C . SER A 1 273 ? -31.283 3.199 35.886 1.00 86.69 273 SER A C 1
ATOM 2292 O O . SER A 1 273 ? -32.066 2.278 36.111 1.00 86.69 273 SER A O 1
ATOM 2294 N N . LYS A 1 274 ? -29.956 3.055 36.024 1.00 87.50 274 LYS A N 1
ATOM 2295 C CA . LYS A 1 274 ? -29.368 1.776 36.436 1.00 87.50 274 LYS A CA 1
ATOM 2296 C C . LYS A 1 274 ? -29.659 1.454 37.895 1.00 87.50 274 LYS A C 1
ATOM 2298 O O . LYS A 1 274 ? -29.900 0.304 38.242 1.00 87.50 274 LYS A O 1
ATOM 2303 N N . LEU A 1 275 ? -29.642 2.462 38.758 1.00 88.38 275 LEU A N 1
ATOM 2304 C CA . LEU A 1 275 ? -29.941 2.283 40.170 1.00 88.38 275 LEU A CA 1
ATOM 2305 C C . LEU A 1 275 ? -31.395 1.847 40.400 1.00 88.38 275 LEU A C 1
ATOM 2307 O O . LEU A 1 275 ? -31.648 1.006 41.259 1.00 88.38 275 LEU A O 1
ATOM 2311 N N . ASP A 1 276 ? -32.323 2.399 39.616 1.00 87.12 276 ASP A N 1
ATOM 2312 C CA . ASP A 1 276 ? -33.737 2.022 39.630 1.00 87.12 276 ASP A CA 1
ATOM 2313 C C . ASP A 1 276 ? -33.940 0.588 39.105 1.00 87.12 276 ASP A C 1
ATOM 2315 O O . ASP A 1 276 ? -34.747 -0.155 39.657 1.00 87.12 276 ASP A O 1
ATOM 2319 N N . GLU A 1 277 ? -33.167 0.160 38.098 1.00 86.62 277 GLU A N 1
ATOM 2320 C CA . GLU A 1 277 ? -33.143 -1.231 37.615 1.00 86.62 277 GLU A CA 1
ATOM 2321 C C . GLU A 1 277 ? -32.642 -2.207 38.692 1.00 86.62 277 GLU A C 1
ATOM 2323 O O . GLU A 1 277 ? -33.233 -3.260 38.878 1.00 86.62 277 GLU A O 1
ATOM 2328 N N . LEU A 1 278 ? -31.595 -1.850 39.447 1.00 83.31 278 LEU A N 1
ATOM 2329 C CA . LEU A 1 278 ? -31.025 -2.701 40.506 1.00 83.31 278 LEU A CA 1
ATOM 2330 C C . LEU A 1 278 ? -31.881 -2.794 41.783 1.00 83.31 278 LEU A C 1
ATOM 2332 O O . LEU A 1 278 ? -31.509 -3.547 42.693 1.00 83.31 278 LEU A O 1
ATOM 2336 N N . LYS A 1 279 ? -32.933 -1.972 41.889 1.00 79.88 279 LYS A N 1
ATOM 2337 C CA . LYS A 1 279 ? -33.905 -1.945 42.996 1.00 79.88 279 LYS A CA 1
ATOM 2338 C C . LYS A 1 279 ? -35.208 -2.679 42.665 1.00 79.88 279 LYS A C 1
ATOM 2340 O O . LYS A 1 279 ? -36.000 -2.890 43.582 1.00 79.88 279 LYS A O 1
ATOM 2345 N N . ARG A 1 280 ? -35.430 -3.015 41.392 1.00 62.09 280 ARG A N 1
ATOM 2346 C CA . ARG A 1 280 ? -36.483 -3.936 40.948 1.00 62.09 280 ARG A CA 1
ATOM 2347 C C . ARG A 1 280 ? -36.025 -5.375 41.136 1.00 62.09 280 ARG A C 1
ATOM 2349 O O . ARG A 1 280 ? -36.918 -6.205 41.396 1.00 62.09 280 ARG A O 1
#

Organism: Vittaforma corneae (strain ATCC 50505) (NCBI:txid993615)

Sequence (280 aa):
MFTKIIPTSLLTKSDLEKAKEFHRRRNLYNKYTLEQLEDWTKIDLYEALDLDCYRDKDIPETILQYAVKKKSATYHPTNNKGRQAAFFIVKRAEVILSSPKYRKVYDSCFLDESIPEDREYNHDEFFDIFSRVFDRNAMFSEAKPAPGLKDDPEVFYKFWLNFKTTRVYDDPTDVFDVSGSMRRHNADKNRDIMQQKKLRDLQRIQELVKLAIKRDPRIKKKSNGTSPWDDSQLKSLRRFDNLFGKTSNKFDVIAKKLNELFLTKRSPQEIKSKLDELKR